Protein AF-A0A231R742-F1 (afdb_monomer_lite)

pLDDT: mean 70.86, std 14.41, range [24.48, 93.88]

Secondary structure (DSSP, 8-state):
---HHHHHHHHHHHHHHHHHHHHHHHHHHHHHHHTTS--HHHHHHSHHHHHHHHHHHHHT----TT--S-HHHHHHHHHHHHHHHHHHHHHHHHHHHHHHHHHHHHHHHHHHHHHHHT---HHHHHHHHHHHHHHHHHHHHHHHHHHHHHHHHHHHHHHHHHHHHS--------------TTTT--EEEEE-SSSEEEEETTEEEEE-HHHHHHHT--TT-EEEEEEEEEPTTSS-EEEEEEEEE--SS-----EEEEEEEEE-GGGEEEPEETTEE--BTTB---EE--HHHHHHTT--TT-EEEEEEETT-GGG-EEEEE--

Structure (mmCIF, N/CA/C/O backbone):
data_AF-A0A231R742-F1
#
_entry.id   AF-A0A231R742-F1
#
loop_
_atom_site.group_PDB
_atom_site.id
_atom_site.type_symbol
_atom_site.label_atom_id
_atom_site.label_alt_id
_atom_site.label_comp_id
_atom_site.label_asym_id
_atom_site.label_entity_id
_atom_site.label_seq_id
_atom_site.pdbx_PDB_ins_code
_atom_site.Cartn_x
_atom_site.Cartn_y
_atom_site.Cartn_z
_atom_site.occupancy
_atom_site.B_iso_or_equiv
_atom_site.auth_seq_id
_atom_site.auth_comp_id
_atom_site.auth_asym_id
_atom_site.auth_atom_id
_atom_site.pdbx_PDB_model_num
ATOM 1 N N . MET A 1 1 ? 37.882 24.332 -33.661 1.00 46.91 1 MET A N 1
ATOM 2 C CA . MET A 1 1 ? 38.247 24.241 -32.231 1.00 46.91 1 MET A CA 1
ATOM 3 C C . MET A 1 1 ? 37.442 25.289 -31.492 1.00 46.91 1 MET A C 1
ATOM 5 O O . MET A 1 1 ? 37.704 26.471 -31.668 1.00 46.91 1 MET A O 1
ATOM 9 N N . ILE A 1 2 ? 36.407 24.864 -30.772 1.00 45.84 2 ILE A N 1
ATOM 10 C CA . ILE A 1 2 ? 35.597 25.753 -29.934 1.00 45.84 2 ILE A CA 1
ATOM 11 C C . ILE A 1 2 ? 36.456 26.141 -28.721 1.00 45.84 2 ILE A C 1
ATOM 13 O O . ILE A 1 2 ? 37.090 25.276 -28.115 1.00 45.84 2 ILE A O 1
ATOM 17 N N . ASN A 1 3 ? 36.525 27.434 -28.396 1.00 56.31 3 ASN A N 1
ATOM 18 C CA . ASN A 1 3 ? 37.253 27.923 -27.225 1.00 56.31 3 ASN A CA 1
ATOM 19 C C . ASN A 1 3 ? 36.614 27.357 -25.947 1.00 56.31 3 ASN A C 1
ATOM 21 O O . ASN A 1 3 ? 35.393 27.374 -25.813 1.00 56.31 3 ASN A O 1
ATOM 25 N N . GLY A 1 4 ? 37.420 26.916 -24.973 1.00 59.12 4 GLY A N 1
ATOM 26 C CA . GLY A 1 4 ? 36.920 26.356 -23.702 1.00 59.12 4 GLY A CA 1
ATOM 27 C C . GLY A 1 4 ? 35.903 27.252 -22.968 1.00 59.12 4 GLY A C 1
ATOM 28 O O . GLY A 1 4 ? 34.986 26.742 -22.331 1.00 59.12 4 GLY A O 1
ATOM 29 N N . SER A 1 5 ? 35.991 28.575 -23.163 1.00 67.25 5 SER A N 1
ATOM 30 C CA . SER A 1 5 ? 35.020 29.587 -22.700 1.00 67.25 5 SER A CA 1
ATOM 31 C C . SER A 1 5 ? 33.579 29.319 -23.153 1.00 67.25 5 SER A C 1
ATOM 33 O O . SER A 1 5 ? 32.633 29.532 -22.394 1.00 67.25 5 SER A O 1
ATOM 35 N N . ASP A 1 6 ? 33.390 28.880 -24.395 1.00 66.44 6 ASP A N 1
ATOM 36 C CA . ASP A 1 6 ? 32.056 28.759 -24.990 1.00 66.44 6 ASP A CA 1
ATOM 37 C C . ASP A 1 6 ? 31.359 27.478 -24.522 1.00 66.44 6 ASP A C 1
ATOM 39 O O . ASP A 1 6 ? 30.139 27.454 -24.350 1.00 66.44 6 ASP A O 1
ATOM 43 N N . ASN A 1 7 ? 32.144 26.449 -24.192 1.00 66.69 7 ASN A N 1
ATOM 44 C CA . ASN A 1 7 ? 31.641 25.194 -23.647 1.00 66.69 7 ASN A CA 1
ATOM 45 C C . ASN A 1 7 ? 31.161 25.352 -22.189 1.00 66.69 7 ASN A C 1
ATOM 47 O O . ASN A 1 7 ? 30.115 24.822 -21.806 1.00 66.69 7 ASN A O 1
ATOM 51 N N . GLU A 1 8 ? 31.864 26.150 -21.376 1.00 70.19 8 GLU A N 1
ATOM 52 C CA . GLU A 1 8 ? 31.423 26.472 -20.010 1.00 70.19 8 GLU A CA 1
ATOM 53 C C . GLU A 1 8 ? 30.142 27.312 -19.993 1.00 70.19 8 GLU A C 1
ATOM 55 O O . GLU A 1 8 ? 29.217 27.014 -19.230 1.00 70.19 8 GLU A O 1
ATOM 60 N N . LYS A 1 9 ? 30.043 28.324 -20.866 1.00 73.44 9 LYS A N 1
ATOM 61 C CA . LYS A 1 9 ? 28.827 29.143 -21.010 1.00 73.44 9 LYS A CA 1
ATOM 62 C C . LYS A 1 9 ? 27.629 28.307 -21.455 1.00 73.44 9 LYS A C 1
ATOM 64 O O . LYS A 1 9 ? 26.528 28.492 -20.935 1.00 73.44 9 LYS A O 1
ATOM 69 N N . PHE A 1 10 ? 27.841 27.357 -22.365 1.00 71.31 10 PHE A N 1
ATOM 70 C CA . PHE A 1 10 ? 26.803 26.425 -22.799 1.00 71.31 10 PHE A CA 1
ATOM 71 C C . PHE A 1 10 ? 26.337 25.514 -21.657 1.00 71.31 10 PHE A C 1
ATOM 73 O O . PHE A 1 10 ? 25.142 25.446 -21.368 1.00 71.31 10 PHE A O 1
ATOM 80 N N . SER A 1 11 ? 27.274 24.901 -20.930 1.00 69.81 11 SER A N 1
ATOM 81 C CA . SER A 1 11 ? 26.978 24.081 -19.749 1.00 69.81 11 SER A CA 1
ATOM 82 C C . SER A 1 11 ? 26.224 24.858 -18.658 1.00 69.81 11 SER A C 1
ATOM 84 O O . SER A 1 11 ? 25.303 24.331 -18.028 1.00 69.81 11 SER A O 1
ATOM 86 N N . ALA A 1 12 ? 26.575 26.126 -18.427 1.00 74.75 12 ALA A N 1
ATOM 87 C CA . ALA A 1 12 ? 25.862 26.993 -17.488 1.00 74.75 12 ALA A CA 1
ATOM 88 C C . ALA A 1 12 ? 24.427 27.305 -17.957 1.00 74.75 12 ALA A C 1
ATOM 90 O O . ALA A 1 12 ? 23.493 27.283 -17.153 1.00 74.75 12 ALA A O 1
ATOM 91 N N . SER A 1 13 ? 24.235 27.538 -19.259 1.00 73.31 13 SER A N 1
ATOM 92 C CA . SER A 1 13 ? 22.914 27.771 -19.853 1.00 73.31 13 SER A CA 1
ATOM 93 C C . SER A 1 13 ? 22.000 26.546 -19.724 1.00 73.31 13 SER A C 1
ATOM 95 O O . SER A 1 13 ? 20.875 26.668 -19.238 1.00 73.31 13 SER A O 1
ATOM 97 N N . LEU A 1 14 ? 22.505 25.346 -20.042 1.00 70.19 14 LEU A N 1
ATOM 98 C CA . LEU A 1 14 ? 21.752 24.093 -19.889 1.00 70.19 14 LEU A CA 1
ATOM 99 C C . LEU A 1 14 ? 21.337 23.843 -18.435 1.00 70.19 14 LEU A C 1
ATOM 101 O O . LEU A 1 14 ? 20.186 23.494 -18.179 1.00 70.19 14 LEU A O 1
ATOM 105 N N . ARG A 1 15 ? 22.238 24.091 -17.475 1.00 72.44 15 ARG A N 1
ATOM 106 C CA . ARG A 1 15 ? 21.930 23.978 -16.040 1.00 72.44 15 ARG A CA 1
ATOM 107 C C . ARG A 1 15 ? 20.822 24.935 -15.603 1.00 72.44 15 ARG A C 1
ATOM 109 O O . ARG A 1 15 ? 19.940 24.532 -14.848 1.00 72.44 15 ARG A O 1
ATOM 116 N N . ASN A 1 16 ? 20.823 26.173 -16.098 1.00 72.81 16 ASN A N 1
ATOM 117 C CA . ASN A 1 16 ? 19.762 27.139 -15.802 1.00 72.81 16 ASN A CA 1
ATOM 118 C C . ASN A 1 16 ? 18.405 26.713 -16.377 1.00 72.81 16 ASN A C 1
ATOM 120 O O . ASN A 1 16 ? 17.387 26.830 -15.692 1.00 72.81 16 ASN A O 1
ATOM 124 N N . VAL A 1 17 ? 18.379 26.202 -17.612 1.00 71.06 17 VAL A N 1
ATOM 125 C CA . VAL A 1 17 ? 17.150 25.688 -18.239 1.00 71.06 17 VAL A CA 1
ATOM 126 C C . VAL A 1 17 ? 16.620 24.477 -17.472 1.00 71.06 17 VAL A C 1
ATOM 128 O O . VAL A 1 17 ? 15.452 24.473 -17.083 1.00 71.06 17 VAL A O 1
ATOM 131 N N . ALA A 1 18 ? 17.482 23.503 -17.170 1.00 67.50 18 ALA A N 1
ATOM 132 C CA . ALA A 1 18 ? 17.117 22.335 -16.373 1.00 67.50 18 ALA A CA 1
ATOM 133 C C . ALA A 1 18 ? 16.562 22.744 -15.000 1.00 67.50 18 ALA A C 1
ATOM 135 O O . ALA A 1 18 ? 15.477 22.312 -14.630 1.00 67.50 18 ALA A O 1
ATOM 136 N N . GLY A 1 19 ? 17.223 23.663 -14.289 1.00 67.50 19 GLY A N 1
ATOM 137 C CA . GLY A 1 19 ? 16.767 24.137 -12.980 1.00 67.50 19 GLY A CA 1
ATOM 138 C C . GLY A 1 19 ? 15.374 24.781 -12.997 1.00 67.50 19 GLY A C 1
ATOM 139 O O . GLY A 1 19 ? 14.580 24.557 -12.078 1.00 67.50 19 GLY A O 1
ATOM 140 N N . ARG A 1 20 ? 15.038 25.542 -14.050 1.00 72.62 20 ARG A N 1
ATOM 141 C CA . ARG A 1 20 ? 13.695 26.127 -14.231 1.00 72.62 20 ARG A CA 1
ATOM 142 C C . ARG A 1 20 ? 12.639 25.056 -14.494 1.00 72.62 20 ARG A C 1
ATOM 144 O O . ARG A 1 20 ? 11.578 25.093 -13.872 1.00 72.62 20 ARG A O 1
ATOM 151 N N . ILE A 1 21 ? 12.950 24.094 -15.364 1.00 69.25 21 ILE A N 1
ATOM 152 C CA . ILE A 1 21 ? 12.071 22.961 -15.682 1.00 69.25 21 ILE A CA 1
ATOM 153 C C . ILE A 1 21 ? 11.812 22.125 -14.425 1.00 69.25 21 ILE A C 1
ATOM 155 O O . ILE A 1 21 ? 10.659 21.878 -14.083 1.00 69.25 21 ILE A O 1
ATOM 159 N N . THR A 1 22 ? 12.867 21.776 -13.686 1.00 66.00 22 THR A N 1
ATOM 160 C CA . THR A 1 22 ? 12.787 21.058 -12.409 1.00 66.00 22 THR A CA 1
ATOM 161 C C . THR A 1 22 ? 11.917 21.802 -11.401 1.00 66.00 22 THR A C 1
ATOM 163 O O . THR A 1 22 ? 11.069 21.182 -10.773 1.00 66.00 22 THR A O 1
ATOM 166 N N . SER A 1 23 ? 12.076 23.122 -11.245 1.00 71.38 23 SER A N 1
ATOM 167 C CA . SER A 1 23 ? 11.252 23.894 -10.303 1.00 71.38 23 SER A CA 1
ATOM 168 C C . SER A 1 23 ? 9.767 23.841 -10.664 1.00 71.38 23 SER A C 1
ATOM 170 O O . SER A 1 23 ? 8.939 23.602 -9.794 1.00 71.38 23 SER A O 1
ATOM 172 N N . SER A 1 24 ? 9.436 24.005 -11.948 1.00 71.69 24 SER A N 1
ATOM 173 C CA . SER A 1 24 ? 8.046 23.974 -12.410 1.00 71.69 24 SER A CA 1
ATOM 174 C C . SER A 1 24 ? 7.427 22.569 -12.336 1.00 71.69 24 SER A C 1
ATOM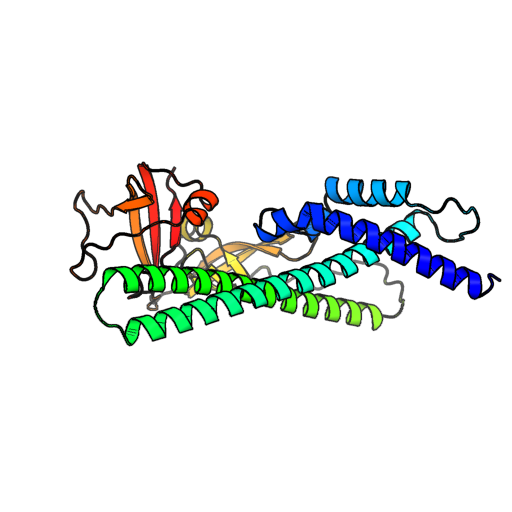 176 O O . SER A 1 24 ? 6.257 22.430 -11.984 1.00 71.69 24 SER A O 1
ATOM 178 N N . LEU A 1 25 ? 8.218 21.519 -12.596 1.00 66.31 25 LEU A N 1
ATOM 179 C CA . LEU A 1 25 ? 7.814 20.123 -12.394 1.00 66.31 25 LEU A CA 1
ATOM 180 C C . LEU A 1 25 ? 7.559 19.819 -10.920 1.00 66.31 25 LEU A C 1
ATOM 182 O O . LEU A 1 25 ? 6.560 19.188 -10.598 1.00 66.31 25 LEU A O 1
ATOM 186 N N . VAL A 1 26 ? 8.416 20.288 -10.012 1.00 65.12 26 VAL A N 1
ATOM 187 C CA . VAL A 1 26 ? 8.178 20.124 -8.573 1.00 65.12 26 VAL A CA 1
ATOM 188 C C . VAL A 1 26 ? 6.826 20.737 -8.207 1.00 65.12 26 VAL A C 1
ATOM 190 O O . VAL A 1 26 ? 5.977 20.028 -7.689 1.00 65.12 26 VAL A O 1
ATOM 193 N N . ASP A 1 27 ? 6.532 21.982 -8.570 1.00 70.00 27 ASP A N 1
ATOM 194 C CA . ASP A 1 27 ? 5.252 22.599 -8.187 1.00 70.00 27 ASP A CA 1
ATOM 195 C C . ASP A 1 27 ? 4.022 21.850 -8.739 1.00 70.00 27 ASP A C 1
ATOM 197 O O . ASP A 1 27 ? 2.986 21.764 -8.075 1.00 70.00 27 ASP A O 1
ATOM 201 N N . LYS A 1 28 ? 4.142 21.256 -9.933 1.00 67.56 28 LYS A N 1
ATOM 202 C CA . LYS A 1 28 ? 3.041 20.561 -10.614 1.00 67.56 28 LYS A CA 1
ATOM 203 C C . LYS A 1 28 ? 2.834 19.119 -10.136 1.00 67.56 28 LYS A C 1
ATOM 205 O O . LYS A 1 28 ? 1.694 18.672 -10.033 1.00 67.56 28 LYS A O 1
ATOM 210 N N . ILE A 1 29 ? 3.912 18.387 -9.850 1.00 64.12 29 ILE A N 1
ATOM 211 C CA . ILE A 1 29 ? 3.851 16.945 -9.558 1.00 64.12 29 ILE A CA 1
ATOM 212 C C . ILE A 1 29 ? 4.055 16.638 -8.076 1.00 64.12 29 ILE A C 1
ATOM 214 O O . ILE A 1 29 ? 3.653 15.575 -7.613 1.00 64.12 29 ILE A O 1
ATOM 218 N N . PHE A 1 30 ? 4.646 17.545 -7.299 1.00 59.56 30 PHE A N 1
ATOM 219 C CA . PHE A 1 30 ? 5.036 17.249 -5.924 1.00 59.56 30 PHE A CA 1
ATOM 220 C C . PHE A 1 30 ? 3.838 16.970 -5.010 1.00 59.56 30 PHE A C 1
ATOM 222 O O . PHE A 1 30 ? 3.881 16.032 -4.216 1.00 59.56 30 PHE A O 1
ATOM 229 N N . SER A 1 31 ? 2.743 17.725 -5.148 1.00 57.12 31 SER A N 1
ATOM 230 C CA . SER A 1 31 ? 1.534 17.491 -4.346 1.00 57.12 31 SER A CA 1
ATOM 231 C C . SER A 1 31 ? 0.841 16.157 -4.706 1.00 57.12 31 SER A C 1
ATOM 233 O O . SER A 1 31 ? 0.630 15.344 -3.803 1.00 57.12 31 SER A O 1
ATOM 235 N N . PRO A 1 32 ? 0.591 15.833 -5.994 1.00 57.50 32 PRO A N 1
ATOM 236 C CA . PRO A 1 32 ? 0.096 14.508 -6.392 1.00 57.50 32 PRO A CA 1
ATOM 237 C C . PRO A 1 32 ? 1.036 13.343 -6.035 1.00 57.50 32 PRO A C 1
ATOM 239 O O . PRO A 1 32 ? 0.568 12.273 -5.646 1.00 57.50 32 PRO A O 1
ATOM 242 N N . PHE A 1 33 ? 2.354 13.541 -6.129 1.00 54.62 33 PHE A N 1
ATOM 243 C CA . PHE A 1 33 ? 3.362 12.540 -5.769 1.00 54.62 33 PHE A CA 1
ATOM 244 C C . PHE A 1 33 ? 3.322 12.206 -4.274 1.00 54.62 33 PHE A C 1
ATOM 246 O O . PHE A 1 33 ? 3.271 11.037 -3.899 1.00 54.62 33 PHE A O 1
ATOM 253 N N . LEU A 1 34 ? 3.256 13.223 -3.409 1.00 50.16 34 LEU A N 1
ATOM 254 C CA . LEU A 1 34 ? 3.127 13.037 -1.960 1.00 50.16 34 LEU A CA 1
ATOM 255 C C . LEU A 1 34 ? 1.833 12.328 -1.552 1.00 50.16 34 LEU A C 1
ATOM 257 O O . LEU A 1 34 ? 1.814 11.626 -0.547 1.00 50.16 34 LEU A O 1
ATOM 261 N N . LEU A 1 35 ? 0.757 12.515 -2.317 1.00 51.19 35 LEU A N 1
ATOM 262 C CA . LEU A 1 35 ? -0.523 11.841 -2.097 1.00 51.19 35 LEU A CA 1
ATOM 263 C C . LEU A 1 35 ? -0.555 10.416 -2.679 1.00 51.19 35 LEU A C 1
ATOM 265 O O . LEU A 1 35 ? -1.597 9.763 -2.630 1.00 51.19 35 LEU A O 1
ATOM 269 N N . GLY A 1 36 ? 0.553 9.940 -3.260 1.00 51.34 36 GLY A N 1
ATOM 270 C CA . GLY A 1 36 ? 0.634 8.643 -3.934 1.00 51.34 36 GLY A CA 1
ATOM 271 C C . GLY A 1 36 ? -0.230 8.549 -5.196 1.00 51.34 36 GLY A C 1
ATOM 272 O O . GLY A 1 36 ? -0.495 7.449 -5.672 1.00 51.34 36 GLY A O 1
ATOM 273 N N . GLN A 1 37 ? -0.698 9.683 -5.725 1.00 51.06 37 GLN A N 1
ATOM 274 C CA . GLN A 1 37 ? -1.568 9.749 -6.903 1.00 51.06 37 GLN A CA 1
ATOM 275 C C . GLN A 1 37 ? -0.775 9.693 -8.207 1.00 51.06 37 GLN A C 1
ATOM 277 O O . GLN A 1 37 ? -1.320 9.329 -9.245 1.00 51.06 37 GLN A O 1
ATOM 282 N N . VAL A 1 38 ? 0.505 10.063 -8.159 1.00 51.75 38 VAL A N 1
ATOM 283 C CA . VAL A 1 38 ? 1.381 10.114 -9.326 1.00 51.75 38 VAL A CA 1
ATOM 284 C C . VAL A 1 38 ? 2.730 9.508 -8.964 1.00 51.75 38 VAL A C 1
ATOM 286 O O . VAL A 1 38 ? 3.369 9.939 -8.009 1.00 51.75 38 VAL A O 1
ATOM 289 N N . ASN A 1 39 ? 3.174 8.512 -9.730 1.00 60.94 39 ASN A N 1
ATOM 290 C CA . ASN A 1 39 ? 4.562 8.060 -9.702 1.00 60.94 39 ASN A CA 1
ATOM 291 C C . ASN A 1 39 ? 5.388 9.006 -10.586 1.00 60.94 39 ASN A C 1
ATOM 293 O O . ASN A 1 39 ? 4.993 9.300 -11.714 1.00 60.94 39 ASN A O 1
ATOM 297 N N . LEU A 1 40 ? 6.501 9.513 -10.055 1.00 56.69 40 LEU A N 1
ATOM 298 C CA . LEU A 1 40 ? 7.339 10.495 -10.732 1.00 56.69 40 LEU A CA 1
ATOM 299 C C . LEU A 1 40 ? 7.924 9.961 -12.045 1.00 56.69 40 LEU A C 1
ATOM 301 O O . LEU A 1 40 ? 7.871 10.664 -13.052 1.00 56.69 40 LEU A O 1
ATOM 305 N N . ASP A 1 41 ? 8.405 8.719 -12.049 1.00 53.09 41 ASP A N 1
ATOM 306 C CA . ASP A 1 41 ? 8.975 8.085 -13.241 1.00 53.09 41 ASP A CA 1
ATOM 307 C C . ASP A 1 41 ? 7.895 7.879 -14.304 1.00 53.09 41 ASP A C 1
ATOM 309 O O . ASP A 1 41 ? 8.104 8.192 -15.479 1.00 53.09 41 ASP A O 1
ATOM 313 N N . THR A 1 42 ? 6.693 7.490 -13.868 1.00 56.91 42 THR A N 1
ATOM 314 C CA . THR A 1 42 ? 5.521 7.343 -14.736 1.00 56.91 42 THR A CA 1
ATOM 315 C C . THR A 1 42 ? 5.051 8.682 -15.291 1.00 56.91 42 THR A C 1
ATOM 317 O O . THR A 1 42 ? 4.681 8.766 -16.456 1.00 56.91 42 THR A O 1
ATOM 320 N N . TYR A 1 43 ? 5.091 9.763 -14.507 1.00 64.50 43 TYR A N 1
ATOM 321 C CA . TYR A 1 43 ? 4.735 11.090 -15.004 1.00 64.50 43 TYR A CA 1
ATOM 322 C C . TYR A 1 43 ? 5.751 11.584 -16.027 1.00 64.50 43 TYR A C 1
ATOM 324 O O . TYR A 1 43 ? 5.356 11.970 -17.121 1.00 64.50 43 TYR A O 1
ATOM 332 N N . ILE A 1 44 ? 7.046 11.526 -15.708 1.00 60.81 44 ILE A N 1
ATOM 333 C CA . ILE A 1 44 ? 8.133 11.971 -16.593 1.00 60.81 44 ILE A CA 1
ATOM 334 C C . ILE A 1 44 ? 8.153 11.161 -17.899 1.00 60.81 44 ILE A C 1
ATOM 336 O O . ILE A 1 44 ? 8.438 11.719 -18.960 1.00 60.81 44 ILE A O 1
ATOM 340 N N . SER A 1 45 ? 7.825 9.868 -17.830 1.00 59.59 45 SER A N 1
ATOM 341 C CA . SER A 1 45 ? 7.771 8.961 -18.984 1.00 59.59 45 SER A CA 1
ATOM 342 C C . SER A 1 45 ? 6.430 8.980 -19.720 1.00 59.59 45 SER A C 1
ATOM 344 O O . SER A 1 45 ? 6.346 8.512 -20.856 1.00 59.59 45 SER A O 1
ATOM 346 N N . SER A 1 46 ? 5.380 9.541 -19.113 1.00 64.56 46 SER A N 1
ATOM 347 C CA . SER A 1 46 ? 4.086 9.712 -19.770 1.00 64.56 46 SER A CA 1
ATOM 348 C C . SER A 1 46 ? 4.173 10.712 -20.919 1.00 64.56 46 SER A C 1
ATOM 350 O O . SER A 1 46 ? 4.997 11.628 -20.924 1.00 64.56 46 SER A O 1
ATOM 352 N N . VAL A 1 47 ? 3.239 10.591 -21.867 1.00 65.44 47 VAL A N 1
ATOM 353 C CA . VAL A 1 47 ? 3.050 11.583 -22.937 1.00 65.44 47 VAL A CA 1
ATOM 354 C C . VAL A 1 47 ? 2.886 12.987 -22.351 1.00 65.44 47 VAL A C 1
ATOM 356 O O . VAL A 1 47 ? 3.415 13.945 -22.905 1.00 65.44 47 VAL A O 1
ATOM 359 N N . GLU A 1 48 ? 2.208 13.118 -21.211 1.00 66.31 48 GLU A N 1
ATOM 360 C CA . GLU A 1 48 ? 1.957 14.407 -20.571 1.00 66.31 48 GLU A CA 1
ATOM 361 C C . GLU A 1 48 ? 3.232 15.030 -19.984 1.00 66.31 48 GLU A C 1
ATOM 363 O O . GLU A 1 48 ? 3.512 16.204 -20.233 1.00 66.31 48 GLU A O 1
ATOM 368 N N . GLY A 1 49 ? 4.046 14.257 -19.259 1.00 62.09 49 GLY A N 1
ATOM 369 C CA . GLY A 1 49 ? 5.318 14.747 -18.722 1.00 62.09 49 GLY A CA 1
ATOM 370 C C . GLY A 1 49 ? 6.361 14.985 -19.808 1.00 62.09 49 GLY A C 1
ATOM 371 O O . GLY A 1 49 ? 7.063 15.995 -19.763 1.00 62.09 49 GLY A O 1
ATOM 372 N N . TYR A 1 50 ? 6.405 14.133 -20.834 1.00 66.12 50 TYR A N 1
ATOM 373 C CA . TYR A 1 50 ? 7.257 14.343 -22.003 1.00 66.12 50 TYR A CA 1
ATOM 374 C C . TYR A 1 50 ? 6.893 15.640 -22.731 1.00 66.12 50 TYR A C 1
ATOM 376 O O . TYR A 1 50 ? 7.766 16.470 -22.981 1.00 66.12 50 TYR A O 1
ATOM 384 N N . THR A 1 51 ? 5.600 15.855 -22.997 1.00 70.31 51 THR A N 1
ATOM 385 C CA . THR A 1 51 ? 5.095 17.082 -23.634 1.00 70.31 51 THR A CA 1
ATOM 386 C C . THR A 1 51 ? 5.414 18.303 -22.776 1.00 70.31 51 THR A C 1
ATOM 388 O O . THR A 1 51 ? 5.898 19.305 -23.290 1.00 70.31 51 THR A O 1
ATOM 391 N N . PHE A 1 52 ? 5.249 18.210 -21.453 1.00 72.44 52 PHE A N 1
ATOM 392 C CA . PHE A 1 52 ? 5.583 19.297 -20.534 1.00 72.44 52 PHE A CA 1
ATOM 393 C C . PHE A 1 52 ? 7.072 19.677 -20.579 1.00 72.44 52 PHE A C 1
ATOM 395 O O . PHE A 1 52 ? 7.411 20.863 -20.666 1.00 72.44 52 PHE A O 1
ATOM 402 N N . ILE A 1 53 ? 7.960 18.677 -20.524 1.00 64.38 53 ILE A N 1
ATOM 403 C CA . ILE A 1 53 ? 9.414 18.871 -20.595 1.00 64.38 53 ILE A CA 1
ATOM 404 C C . ILE A 1 53 ? 9.792 19.453 -21.959 1.00 64.38 53 ILE A C 1
ATOM 406 O O . ILE A 1 53 ? 10.580 20.395 -22.017 1.00 64.38 53 ILE A O 1
ATOM 410 N N . GLN A 1 54 ? 9.206 18.940 -23.042 1.00 68.06 54 GLN A N 1
ATOM 411 C CA . GLN A 1 54 ? 9.460 19.408 -24.400 1.00 68.06 54 GLN A CA 1
ATOM 412 C C . GLN A 1 54 ? 8.992 20.852 -24.615 1.00 68.06 54 GLN A C 1
ATOM 414 O O . GLN A 1 54 ? 9.766 21.666 -25.109 1.00 68.06 54 GLN A O 1
ATOM 419 N N . GLU A 1 55 ? 7.782 21.216 -24.192 1.00 73.62 55 GLU A N 1
ATOM 420 C CA . GLU A 1 55 ? 7.271 22.585 -24.318 1.00 73.62 55 GLU A CA 1
ATOM 421 C C . GLU A 1 55 ? 8.122 23.587 -23.533 1.00 73.62 55 GLU A C 1
ATOM 423 O O . GLU A 1 55 ? 8.432 24.674 -24.027 1.00 73.62 55 GLU A O 1
ATOM 428 N N . HIS A 1 56 ? 8.530 23.240 -22.309 1.00 68.94 56 HIS A N 1
ATOM 429 C CA . HIS A 1 56 ? 9.403 24.114 -21.530 1.00 68.94 56 HIS A CA 1
ATOM 430 C C . HIS A 1 56 ? 10.816 24.187 -22.105 1.00 68.94 56 HIS A C 1
ATOM 432 O O . HIS A 1 56 ? 11.415 25.263 -22.085 1.00 68.94 56 HIS A O 1
ATOM 438 N N . PHE A 1 57 ? 11.342 23.078 -22.621 1.00 67.62 57 PHE A N 1
ATOM 439 C CA . PHE A 1 57 ? 12.617 23.051 -23.326 1.00 67.62 57 PHE A CA 1
ATOM 440 C C . PHE A 1 57 ? 12.582 23.980 -24.539 1.00 67.62 57 PHE A C 1
ATOM 442 O O . PHE A 1 57 ? 13.453 24.829 -24.676 1.00 67.62 57 PHE A O 1
ATOM 449 N N . GLU A 1 58 ? 11.548 23.886 -25.376 1.00 70.50 58 GLU A N 1
ATOM 450 C CA . GLU A 1 58 ? 11.412 24.701 -26.586 1.00 70.50 58 GLU A CA 1
ATOM 451 C C . GLU A 1 58 ? 11.212 26.187 -26.274 1.00 70.50 58 GLU A C 1
AT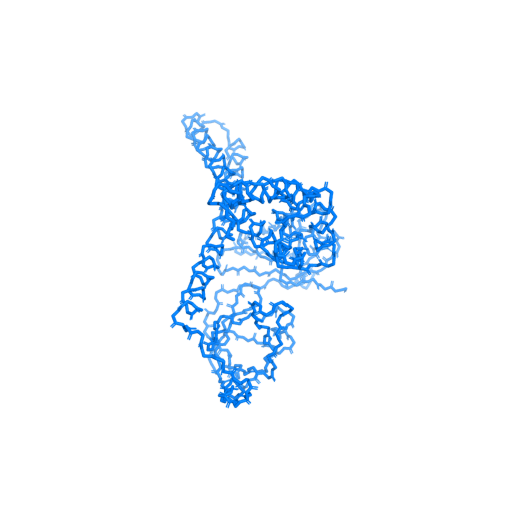OM 453 O O . GLU A 1 58 ? 11.806 27.033 -26.939 1.00 70.50 58 GLU A O 1
ATOM 458 N N . ARG A 1 59 ? 10.464 26.523 -25.214 1.00 73.00 59 ARG A N 1
ATOM 459 C CA . ARG A 1 59 ? 10.298 27.915 -24.751 1.00 73.00 59 ARG A CA 1
ATOM 460 C C . ARG A 1 59 ? 11.574 28.534 -24.186 1.00 73.00 59 ARG A C 1
ATOM 462 O O . ARG A 1 59 ? 11.708 29.753 -24.200 1.00 73.00 59 ARG A O 1
ATOM 469 N N . ASN A 1 60 ? 12.479 27.717 -23.653 1.00 65.31 60 ASN A N 1
ATOM 470 C CA . ASN A 1 60 ? 13.723 28.175 -23.033 1.00 65.31 60 ASN A CA 1
ATOM 471 C C . ASN A 1 60 ? 14.963 27.847 -23.884 1.00 65.31 60 ASN A C 1
ATOM 473 O O . ASN A 1 60 ? 16.084 28.060 -23.421 1.00 65.31 60 ASN A O 1
ATOM 477 N N . TRP A 1 61 ? 14.780 27.334 -25.106 1.00 66.31 61 TRP A N 1
ATOM 478 C CA . TRP A 1 61 ? 15.874 26.943 -25.986 1.00 66.31 61 TRP A CA 1
ATOM 479 C C . TRP A 1 61 ? 16.667 28.180 -26.427 1.00 66.31 61 TRP A C 1
ATOM 481 O O . TRP A 1 61 ? 16.097 29.080 -27.054 1.00 66.31 61 TRP A O 1
ATOM 491 N N . PRO A 1 62 ? 17.977 28.262 -26.141 1.00 58.47 62 PRO A N 1
ATOM 492 C CA . PRO A 1 62 ? 18.787 29.353 -26.653 1.00 58.47 62 PRO A CA 1
ATOM 493 C C . PRO A 1 62 ? 18.903 29.231 -28.180 1.00 58.47 62 PRO A C 1
ATOM 495 O O . PRO A 1 62 ? 19.468 28.276 -28.702 1.00 58.47 62 PRO A O 1
ATOM 498 N N . LEU A 1 63 ? 18.383 30.228 -28.904 1.00 53.62 63 LEU A N 1
ATOM 499 C CA . LEU A 1 63 ? 18.369 30.332 -30.375 1.00 53.62 63 LEU A CA 1
ATOM 500 C C . LEU A 1 63 ? 19.759 30.463 -31.038 1.00 53.62 63 LEU A C 1
ATOM 502 O O . LEU A 1 63 ? 19.845 30.854 -32.201 1.00 53.62 63 LEU A O 1
ATOM 506 N N . SER A 1 64 ? 20.869 30.184 -30.351 1.00 52.19 64 SER A N 1
ATOM 507 C CA . SER A 1 64 ? 22.189 30.397 -30.949 1.00 52.19 64 SER A CA 1
ATOM 508 C C . SER A 1 64 ? 22.566 29.251 -31.888 1.00 52.19 64 SER A C 1
ATOM 510 O O . SER A 1 64 ? 22.797 28.119 -31.466 1.00 52.19 64 SER A O 1
ATOM 512 N N . SER A 1 65 ? 22.681 29.591 -33.169 1.00 47.44 65 SER A N 1
ATOM 513 C CA . SER A 1 65 ? 23.030 28.770 -34.337 1.00 47.44 65 SER A CA 1
ATOM 514 C C . SER A 1 65 ? 24.459 28.193 -34.341 1.00 47.44 65 SER A C 1
ATOM 516 O O . SER A 1 65 ? 25.036 27.982 -35.406 1.00 47.44 65 SER A O 1
ATOM 518 N N . HIS A 1 66 ? 25.073 27.983 -33.176 1.00 52.62 66 HIS A N 1
ATOM 519 C CA . HIS A 1 66 ? 26.499 27.650 -33.041 1.00 52.62 66 HIS A CA 1
ATOM 520 C C . HIS A 1 66 ? 26.779 26.347 -32.286 1.00 52.62 66 HIS A C 1
ATOM 522 O O . HIS A 1 66 ? 27.913 26.117 -31.875 1.00 52.62 66 HIS A O 1
ATOM 528 N N . PHE A 1 67 ? 25.783 25.478 -32.115 1.00 56.78 67 PHE A N 1
ATOM 529 C CA . PHE A 1 67 ? 25.976 24.224 -31.390 1.00 56.78 67 PHE A CA 1
ATOM 530 C C . PHE A 1 67 ? 26.000 23.013 -32.323 1.00 56.78 67 PHE A C 1
ATOM 532 O O . PHE A 1 67 ? 25.097 22.819 -33.130 1.00 56.78 67 PHE A O 1
ATOM 539 N N . GLU A 1 68 ? 27.048 22.200 -32.176 1.00 56.66 68 GLU A N 1
ATOM 540 C CA . GLU A 1 68 ? 27.247 20.935 -32.900 1.00 56.66 68 GLU A CA 1
ATOM 541 C C . GLU A 1 68 ? 26.396 19.782 -32.337 1.00 56.66 68 GLU A C 1
ATOM 543 O O . GLU A 1 68 ? 26.238 18.757 -32.996 1.00 56.66 68 GLU A O 1
ATOM 548 N N . MET A 1 69 ? 25.821 19.926 -31.134 1.00 60.16 69 MET A N 1
ATOM 549 C CA . MET A 1 69 ? 24.919 18.916 -30.572 1.00 60.16 69 MET A CA 1
ATOM 550 C C . MET A 1 69 ? 23.563 18.936 -31.274 1.00 60.16 69 MET A C 1
ATOM 552 O O . MET A 1 69 ? 22.928 19.984 -31.412 1.00 60.16 69 MET A O 1
ATOM 556 N N . SER A 1 70 ? 23.075 17.754 -31.653 1.00 72.81 70 SER A N 1
ATOM 557 C CA . SER A 1 70 ? 21.729 17.618 -32.198 1.00 72.81 70 SER A CA 1
ATOM 558 C C . SER A 1 70 ? 20.679 18.026 -31.153 1.00 72.81 70 SER A C 1
ATOM 560 O O . SER A 1 70 ? 20.854 17.815 -29.947 1.00 72.81 70 SER A O 1
ATOM 562 N N . LYS A 1 71 ? 19.539 18.565 -31.611 1.00 63.88 71 LYS A N 1
ATOM 563 C CA . LYS A 1 71 ? 18.397 18.915 -30.741 1.00 63.88 71 LYS A CA 1
ATOM 564 C C . LYS A 1 71 ? 17.954 17.718 -29.880 1.00 63.88 71 LYS A C 1
ATOM 566 O O . LYS A 1 71 ? 17.556 17.906 -28.733 1.00 63.88 71 LYS A O 1
ATOM 571 N N . GLN A 1 72 ? 18.065 16.494 -30.407 1.00 66.88 72 GLN A N 1
ATOM 572 C CA . GLN A 1 72 ? 17.751 15.261 -29.679 1.00 66.88 72 GLN A CA 1
ATOM 573 C C . GLN A 1 72 ? 18.746 14.978 -28.551 1.00 66.88 72 GLN A C 1
ATOM 575 O O . GLN A 1 72 ? 18.322 14.640 -27.447 1.00 66.88 72 GLN A O 1
ATOM 580 N N . ASP A 1 73 ? 20.045 15.153 -28.788 1.00 68.81 73 ASP A N 1
ATOM 581 C CA . ASP A 1 73 ? 21.054 14.921 -27.754 1.00 68.81 73 ASP A CA 1
ATOM 582 C C . ASP A 1 73 ? 20.961 15.967 -26.648 1.00 68.81 73 ASP A C 1
ATOM 584 O O . ASP A 1 73 ? 21.023 15.622 -25.471 1.00 68.81 73 ASP A O 1
ATOM 588 N N . THR A 1 74 ? 20.698 17.232 -26.995 1.00 64.75 74 THR A N 1
ATOM 589 C CA . THR A 1 74 ? 20.499 18.266 -25.970 1.00 64.75 74 THR A CA 1
ATOM 590 C C . THR A 1 74 ? 19.220 18.043 -25.166 1.00 64.75 74 THR A C 1
ATOM 592 O O . THR A 1 74 ? 19.215 18.254 -23.953 1.00 64.75 74 THR A O 1
ATOM 595 N N . PHE A 1 75 ? 18.151 17.556 -25.801 1.00 64.06 75 PHE A N 1
ATOM 596 C CA . PHE A 1 75 ? 16.942 17.154 -25.088 1.00 64.06 75 PHE A CA 1
ATOM 597 C C . PHE A 1 75 ? 17.210 15.990 -24.123 1.00 64.06 75 PHE A C 1
ATOM 599 O O . PHE A 1 75 ? 16.808 16.070 -22.964 1.00 64.06 75 PHE A O 1
ATOM 606 N N . ARG A 1 76 ? 17.946 14.946 -24.543 1.00 70.62 76 ARG A N 1
ATOM 607 C CA . ARG A 1 76 ? 18.344 13.838 -23.650 1.00 70.62 76 ARG A CA 1
ATOM 608 C C . ARG A 1 76 ? 19.161 14.335 -22.457 1.00 70.62 76 ARG A C 1
ATOM 610 O O . ARG A 1 76 ? 18.893 13.925 -21.331 1.00 70.62 76 ARG A O 1
ATOM 617 N N . THR A 1 77 ? 20.115 15.241 -22.681 1.00 68.75 77 THR A N 1
ATOM 618 C CA . THR A 1 77 ? 20.922 15.834 -21.604 1.00 68.75 77 THR A CA 1
ATOM 619 C C . THR A 1 77 ? 20.063 16.624 -20.620 1.00 68.75 77 THR A C 1
ATOM 621 O O . THR A 1 77 ? 20.200 16.438 -19.413 1.00 68.75 77 THR A O 1
ATOM 624 N N . ILE A 1 78 ? 19.147 17.469 -21.108 1.00 62.09 78 ILE A N 1
ATOM 625 C CA . ILE A 1 78 ? 18.262 18.252 -20.235 1.00 62.09 78 ILE A CA 1
ATOM 626 C C . ILE A 1 78 ? 17.281 17.343 -19.492 1.00 62.09 78 ILE A C 1
ATOM 628 O O . ILE A 1 78 ? 17.078 17.548 -18.299 1.00 62.09 78 ILE A O 1
ATOM 632 N N . LYS A 1 79 ? 16.733 16.306 -20.138 1.00 68.88 79 LYS A N 1
ATOM 633 C CA . LYS A 1 79 ? 15.875 15.313 -19.476 1.00 68.88 79 LYS A CA 1
ATOM 634 C C . LYS A 1 79 ? 16.599 14.659 -18.297 1.00 68.88 79 LYS A C 1
ATOM 636 O O . LYS A 1 79 ? 16.076 14.683 -17.189 1.00 68.88 79 LYS A O 1
ATOM 641 N N . LYS A 1 80 ? 17.828 14.181 -18.513 1.00 73.00 80 LYS A N 1
ATOM 642 C CA . LYS A 1 80 ? 18.651 13.571 -17.459 1.00 73.00 80 LYS A CA 1
ATOM 643 C C . LYS A 1 80 ? 18.943 14.551 -16.315 1.00 73.00 80 LYS A C 1
ATOM 645 O O . LYS A 1 80 ? 18.757 14.217 -15.152 1.00 73.00 80 LYS A O 1
ATOM 650 N N . MET A 1 81 ? 19.315 15.795 -16.633 1.00 69.75 81 MET A N 1
ATOM 651 C CA . MET A 1 81 ? 19.528 16.843 -15.621 1.00 69.75 81 MET A CA 1
ATOM 652 C C . MET A 1 81 ? 18.261 17.157 -14.812 1.00 69.75 81 MET A C 1
ATOM 654 O O . MET A 1 81 ? 18.342 17.455 -13.621 1.00 69.75 81 MET A O 1
ATOM 658 N N . VAL A 1 82 ? 17.094 17.120 -15.458 1.00 64.69 82 VAL A N 1
ATOM 659 C CA . VAL A 1 82 ? 15.799 17.350 -14.814 1.00 64.69 82 VAL A CA 1
ATOM 660 C C . VAL A 1 82 ? 15.429 16.188 -13.895 1.00 64.69 82 VAL A C 1
ATOM 662 O O . VAL A 1 82 ? 14.999 16.454 -12.774 1.00 64.69 82 VAL A O 1
ATOM 665 N N . GLU A 1 83 ? 15.634 14.943 -14.333 1.00 66.31 83 GLU A N 1
ATOM 666 C CA . GLU A 1 83 ? 15.446 13.721 -13.536 1.00 66.31 83 GLU A CA 1
ATOM 667 C C . GLU A 1 83 ? 16.330 13.752 -12.273 1.00 66.31 83 GLU A C 1
ATOM 669 O O . GLU A 1 83 ? 15.815 13.660 -11.157 1.00 66.31 83 GLU A O 1
ATOM 674 N N . ASP A 1 84 ? 17.633 14.014 -12.425 1.00 70.25 84 ASP A N 1
ATOM 675 C CA . ASP A 1 84 ? 18.586 14.094 -11.306 1.00 70.25 84 ASP A CA 1
ATOM 676 C C . ASP A 1 84 ? 18.284 15.276 -10.357 1.00 70.25 84 ASP A C 1
ATOM 678 O O . ASP A 1 84 ? 18.458 15.198 -9.134 1.00 70.25 84 ASP A O 1
ATOM 682 N N . GLY A 1 85 ? 17.816 16.402 -10.905 1.00 69.69 85 GLY A N 1
ATOM 683 C CA . GLY A 1 85 ? 17.422 17.578 -10.129 1.00 69.69 85 GLY A CA 1
ATOM 684 C C . GLY A 1 85 ? 16.137 17.366 -9.325 1.00 69.69 85 GLY A C 1
ATOM 685 O O . GLY A 1 85 ? 16.041 17.824 -8.184 1.00 69.69 85 GLY A O 1
ATOM 686 N N . LEU A 1 86 ? 15.154 16.668 -9.899 1.00 64.75 86 LEU A N 1
ATOM 687 C CA . LEU A 1 86 ? 13.891 16.323 -9.243 1.00 64.75 86 LEU A CA 1
ATOM 688 C C . LEU A 1 86 ? 14.118 15.379 -8.067 1.00 64.75 86 LEU A C 1
ATOM 690 O O . LEU A 1 86 ? 13.593 15.625 -6.983 1.00 64.75 86 LEU A O 1
ATOM 694 N N . GLU A 1 87 ? 14.940 14.352 -8.260 1.00 64.75 87 GLU A N 1
ATOM 695 C CA . GLU A 1 87 ? 15.261 13.359 -7.237 1.00 64.75 87 GLU A CA 1
ATOM 696 C C . GLU A 1 87 ? 15.881 14.018 -5.991 1.00 64.75 87 GLU A C 1
ATOM 698 O O . GLU A 1 87 ? 15.378 13.862 -4.874 1.00 64.75 87 GLU A O 1
ATOM 703 N N . ASN A 1 88 ? 16.888 14.876 -6.185 1.00 68.50 88 ASN A N 1
ATOM 704 C CA . ASN A 1 88 ? 17.511 15.630 -5.093 1.00 68.50 88 ASN A CA 1
ATOM 705 C C . ASN A 1 88 ? 16.530 16.572 -4.380 1.00 68.50 88 ASN A C 1
ATOM 707 O O . ASN A 1 88 ? 16.546 16.696 -3.152 1.00 68.50 88 ASN A O 1
ATOM 711 N N . ARG A 1 89 ? 15.654 17.237 -5.137 1.00 67.44 89 ARG A N 1
ATOM 712 C CA . ARG A 1 89 ? 14.714 18.219 -4.586 1.00 67.44 89 ARG A CA 1
ATOM 713 C C . ARG A 1 89 ? 13.566 17.550 -3.832 1.00 67.44 89 ARG A C 1
ATOM 715 O O . ARG A 1 89 ? 13.171 18.042 -2.780 1.00 67.44 89 ARG A O 1
ATOM 722 N N . ILE A 1 90 ? 13.094 16.391 -4.290 1.00 66.12 90 ILE A N 1
ATOM 723 C CA . ILE A 1 90 ? 12.109 15.569 -3.572 1.00 66.12 90 ILE A CA 1
ATOM 724 C C . ILE A 1 90 ? 12.682 15.090 -2.240 1.00 66.12 90 ILE A C 1
ATOM 726 O O . ILE A 1 90 ? 12.019 15.228 -1.213 1.00 66.12 90 ILE A O 1
ATOM 730 N N . VAL A 1 91 ? 13.926 14.598 -2.227 1.00 66.00 91 VAL A N 1
ATOM 731 C CA . VAL A 1 91 ? 14.605 14.190 -0.988 1.00 66.00 91 VAL A CA 1
ATOM 732 C C . VAL A 1 91 ? 14.712 15.361 -0.009 1.00 66.00 91 VAL A C 1
ATOM 734 O O . VAL A 1 91 ? 14.402 15.195 1.171 1.00 66.00 91 VAL A O 1
ATOM 737 N N . GLN A 1 92 ? 15.084 16.554 -0.483 1.00 67.94 92 GLN A N 1
ATOM 738 C CA . GLN A 1 92 ? 15.146 17.753 0.358 1.00 67.94 92 GLN A CA 1
ATOM 739 C C . GLN A 1 92 ? 13.783 18.118 0.954 1.00 67.94 92 GLN A C 1
ATOM 741 O O . GLN A 1 92 ? 13.693 18.360 2.157 1.00 67.94 92 GLN A O 1
ATOM 746 N N . ILE A 1 93 ? 12.711 18.125 0.156 1.00 69.19 93 ILE A N 1
ATOM 747 C CA . ILE A 1 93 ? 11.392 18.503 0.674 1.00 69.19 93 ILE A CA 1
ATOM 748 C C . ILE A 1 93 ? 10.857 17.445 1.650 1.00 69.19 93 ILE A C 1
ATOM 750 O O . ILE A 1 93 ? 10.298 17.799 2.689 1.00 69.19 93 ILE A O 1
ATOM 754 N N . LEU A 1 94 ? 11.065 16.153 1.369 1.00 65.19 94 LEU A N 1
ATOM 755 C CA . LEU A 1 94 ? 10.729 15.074 2.303 1.00 65.19 94 LEU A CA 1
ATOM 756 C C . LEU A 1 94 ? 11.499 15.211 3.620 1.00 65.19 94 LEU A C 1
ATOM 758 O O . LEU A 1 94 ? 10.918 15.027 4.687 1.00 65.19 94 LEU A O 1
ATOM 762 N N . HIS A 1 95 ? 12.779 15.582 3.560 1.00 66.88 95 HIS A N 1
ATOM 763 C CA . HIS A 1 95 ? 13.593 15.820 4.748 1.00 66.88 95 HIS A CA 1
ATOM 764 C C . HIS A 1 95 ? 13.058 16.986 5.591 1.00 66.88 95 HIS A C 1
ATOM 766 O O . HIS A 1 95 ? 12.908 16.842 6.803 1.00 66.88 95 HIS A O 1
ATOM 772 N N . VAL A 1 96 ? 12.702 18.109 4.955 1.00 70.19 96 VAL A N 1
ATOM 773 C CA . VAL A 1 96 ? 12.096 19.263 5.639 1.00 70.19 96 VAL A CA 1
ATOM 774 C C . VAL A 1 96 ? 10.777 18.869 6.305 1.00 70.19 96 VAL A C 1
ATOM 776 O O . VAL A 1 96 ? 10.603 19.120 7.494 1.00 70.19 96 VAL A O 1
ATOM 779 N N . LYS A 1 97 ? 9.879 18.182 5.584 1.00 68.69 97 LYS A N 1
ATOM 780 C CA . LYS A 1 97 ? 8.605 17.694 6.139 1.00 68.69 97 LYS A CA 1
ATOM 781 C C . LYS A 1 97 ? 8.804 16.768 7.336 1.00 68.69 97 LYS A C 1
ATOM 783 O O . LYS A 1 97 ? 8.128 16.934 8.348 1.00 68.69 97 LYS A O 1
ATOM 788 N N . LEU A 1 98 ? 9.734 15.818 7.234 1.00 61.91 98 LEU A N 1
ATOM 789 C CA . LEU A 1 98 ? 10.045 14.903 8.330 1.00 61.91 98 LEU A CA 1
ATOM 790 C C . LEU A 1 98 ? 10.578 15.662 9.551 1.00 61.91 98 LEU A C 1
ATOM 792 O O . LEU A 1 98 ? 10.191 15.352 10.674 1.00 61.91 98 LEU A O 1
ATOM 796 N N . SER A 1 99 ? 11.425 16.674 9.339 1.00 66.88 99 SER A N 1
ATOM 797 C CA . SER A 1 99 ? 11.912 17.536 10.419 1.00 66.88 99 SER A CA 1
ATOM 798 C C . SER A 1 99 ? 10.769 18.295 11.097 1.00 66.88 99 SER A C 1
ATOM 800 O O . SER A 1 99 ? 10.703 18.324 12.321 1.00 66.88 99 SER A O 1
ATOM 802 N N . THR A 1 100 ? 9.832 18.854 10.325 1.00 71.81 100 THR A N 1
ATOM 803 C CA . THR A 1 100 ? 8.656 19.543 10.878 1.00 71.81 100 THR A CA 1
ATOM 804 C C . THR A 1 100 ? 7.766 18.599 11.690 1.00 71.81 100 THR A C 1
ATOM 806 O O . THR A 1 100 ? 7.347 18.955 12.789 1.00 71.81 100 THR A O 1
ATOM 809 N N . LEU A 1 101 ? 7.508 17.384 11.192 1.00 64.12 101 LEU A N 1
ATOM 810 C CA . LEU A 1 101 ? 6.739 16.366 11.919 1.00 64.12 101 LEU A CA 1
ATOM 811 C C . LEU A 1 101 ? 7.436 15.939 13.218 1.00 64.12 101 LEU A C 1
ATOM 813 O O . LEU A 1 101 ? 6.783 15.785 14.247 1.00 64.12 101 LEU A O 1
ATOM 817 N N . LEU A 1 102 ? 8.765 15.795 13.197 1.00 65.31 102 LEU A N 1
ATOM 818 C CA . LEU A 1 102 ? 9.559 15.500 14.392 1.00 65.31 102 LEU A CA 1
ATOM 819 C C . LEU A 1 102 ? 9.419 16.588 15.460 1.00 65.31 102 LEU A C 1
ATOM 821 O O . LEU A 1 102 ? 9.306 16.271 16.645 1.00 65.31 102 LEU A O 1
ATOM 825 N N . ASP A 1 103 ? 9.409 17.856 15.058 1.00 74.12 103 ASP A N 1
ATOM 826 C CA . ASP A 1 103 ? 9.230 18.966 15.991 1.00 74.12 103 ASP A CA 1
ATOM 827 C C . ASP A 1 103 ? 7.801 19.014 16.548 1.00 74.12 103 ASP A C 1
ATOM 829 O O . ASP A 1 103 ? 7.626 19.175 17.756 1.00 74.12 103 ASP A O 1
ATOM 833 N N . GLN A 1 104 ? 6.782 18.765 15.720 1.00 69.19 104 GLN A N 1
ATOM 834 C CA . GLN A 1 104 ? 5.396 18.621 16.187 1.00 69.19 104 GLN A CA 1
ATOM 835 C C . GLN A 1 104 ? 5.247 17.475 17.195 1.00 69.19 104 GLN A C 1
ATOM 837 O O . GLN A 1 104 ? 4.633 17.648 18.248 1.00 69.19 104 GLN A O 1
ATOM 842 N N . TYR A 1 105 ? 5.862 16.324 16.918 1.00 65.62 105 TYR A N 1
ATOM 843 C CA . TYR A 1 105 ? 5.870 15.177 17.822 1.00 65.62 105 TYR A CA 1
ATOM 844 C C . TYR A 1 105 ? 6.553 15.503 19.160 1.00 65.62 105 TYR A C 1
ATOM 846 O O . TYR A 1 105 ? 6.055 15.134 20.224 1.00 65.62 105 TYR A O 1
ATOM 854 N N . ARG A 1 106 ? 7.672 16.242 19.132 1.00 72.75 106 ARG A N 1
ATOM 855 C CA . ARG A 1 106 ? 8.356 16.716 20.348 1.00 72.75 106 ARG A CA 1
ATOM 856 C C . ARG A 1 106 ? 7.479 17.652 21.174 1.00 72.75 106 ARG A C 1
ATOM 858 O O . ARG A 1 106 ? 7.436 17.487 22.390 1.00 72.75 106 ARG A O 1
ATOM 865 N N . ILE A 1 107 ? 6.785 18.596 20.535 1.00 75.88 107 ILE A N 1
ATOM 866 C CA . ILE A 1 107 ? 5.852 19.511 21.211 1.00 75.88 107 ILE A CA 1
ATOM 867 C C . ILE A 1 107 ? 4.736 18.712 21.890 1.00 75.88 107 ILE A C 1
ATOM 869 O O . ILE A 1 107 ? 4.531 18.864 23.092 1.00 75.88 107 ILE A O 1
ATOM 873 N N . ALA A 1 108 ? 4.099 17.788 21.167 1.00 68.31 108 ALA A N 1
ATOM 874 C CA . ALA A 1 108 ? 3.030 16.951 21.712 1.00 68.31 108 ALA A CA 1
ATOM 875 C C . ALA A 1 108 ? 3.498 16.098 22.911 1.00 68.31 108 ALA A C 1
ATOM 877 O O . ALA A 1 108 ? 2.772 15.936 23.889 1.00 68.31 108 ALA A O 1
ATOM 878 N N . LEU A 1 109 ? 4.736 15.594 22.882 1.00 69.44 109 LEU A N 1
ATOM 879 C CA . LEU A 1 109 ? 5.355 14.882 24.008 1.00 69.44 109 LEU A CA 1
ATOM 880 C C . LEU A 1 109 ? 5.579 15.771 25.240 1.00 69.44 109 LEU A C 1
ATOM 882 O O . LEU A 1 109 ? 5.437 15.301 26.370 1.00 69.44 109 LEU A O 1
ATOM 886 N N . VAL A 1 110 ? 5.961 17.035 25.043 1.00 76.75 110 VAL A N 1
ATOM 887 C CA . VAL A 1 110 ? 6.114 18.004 26.139 1.00 76.75 110 VAL A CA 1
ATOM 888 C C . VAL A 1 110 ? 4.750 18.340 26.743 1.00 76.75 110 VAL A C 1
ATOM 890 O O . VAL A 1 110 ? 4.613 18.307 27.964 1.00 76.75 110 VAL A O 1
ATOM 893 N N . GLU A 1 111 ? 3.734 18.572 25.909 1.00 75.31 111 GLU A N 1
ATOM 894 C CA . GLU A 1 111 ? 2.351 18.796 26.350 1.00 75.31 111 GLU A CA 1
ATOM 895 C C . GLU A 1 111 ? 1.806 17.597 27.135 1.00 75.31 111 GLU A C 1
ATOM 897 O O . GLU A 1 111 ? 1.230 17.768 28.209 1.00 75.31 111 GLU A O 1
ATOM 902 N N . GLN A 1 112 ? 2.051 16.374 26.653 1.00 72.38 112 GLN A N 1
ATOM 903 C CA . GLN A 1 112 ? 1.677 15.149 27.357 1.00 72.38 112 GLN A CA 1
ATOM 904 C C . GLN A 1 112 ? 2.325 15.080 28.744 1.00 72.38 112 GLN A C 1
ATOM 906 O O . GLN A 1 112 ? 1.642 14.777 29.723 1.00 72.38 112 GLN A O 1
ATOM 911 N N . LYS A 1 113 ? 3.629 15.371 28.854 1.00 73.06 113 LYS A N 1
ATOM 912 C CA . LYS A 1 113 ? 4.339 15.376 30.143 1.00 73.06 113 LYS A CA 1
ATOM 913 C C . LYS A 1 113 ? 3.763 16.412 31.108 1.00 73.06 113 LYS A C 1
ATOM 915 O O . LYS A 1 113 ? 3.480 16.048 32.245 1.00 73.06 113 LYS A O 1
ATOM 920 N N . ALA A 1 114 ? 3.513 17.637 30.643 1.00 72.19 114 ALA A N 1
ATOM 921 C CA . ALA A 1 114 ? 2.910 18.694 31.456 1.00 72.19 114 ALA A CA 1
ATOM 922 C C . ALA A 1 114 ? 1.509 18.300 31.966 1.00 72.19 114 ALA A C 1
ATOM 924 O O . ALA A 1 114 ? 1.204 18.460 33.142 1.00 72.19 114 ALA A O 1
ATOM 925 N N . LEU A 1 115 ? 0.680 17.677 31.120 1.00 65.31 115 LEU A N 1
ATOM 926 C CA . LEU A 1 115 ? -0.636 17.166 31.531 1.00 65.31 115 LEU A CA 1
ATOM 927 C C . LEU A 1 115 ? -0.583 15.968 32.483 1.00 65.31 115 LEU A C 1
ATOM 929 O O . LEU A 1 115 ? -1.554 15.701 33.193 1.00 65.31 115 LEU A O 1
ATOM 933 N N . THR A 1 116 ? 0.509 15.206 32.462 1.00 64.00 116 THR A N 1
ATOM 934 C CA . THR A 1 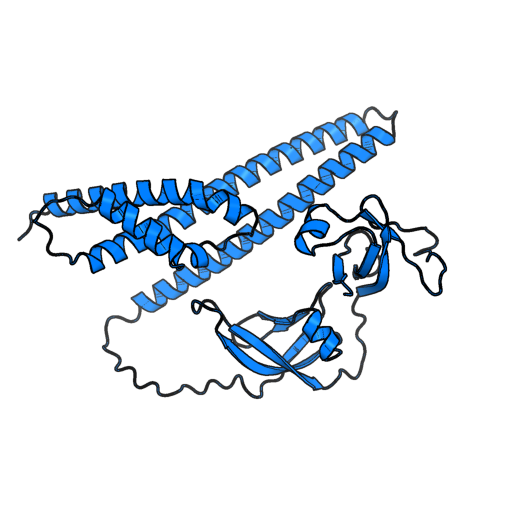116 ? 0.704 14.080 33.383 1.00 64.00 116 THR A CA 1
ATOM 935 C C . THR A 1 116 ? 1.068 14.587 34.784 1.00 64.00 116 THR A C 1
ATOM 937 O O . THR A 1 116 ? 0.718 13.938 35.768 1.00 64.00 116 THR A O 1
ATOM 940 N N . GLU A 1 117 ? 1.698 15.764 34.886 1.00 62.84 117 GLU A N 1
ATOM 941 C CA . GLU A 1 117 ? 1.957 16.454 36.159 1.00 62.84 117 GLU A CA 1
ATOM 942 C C . GLU A 1 117 ? 0.697 17.128 36.741 1.00 62.84 117 GLU A C 1
ATOM 944 O O . GLU A 1 117 ? 0.556 17.187 37.960 1.00 62.84 117 GLU A O 1
ATOM 949 N N . ASP A 1 118 ? -0.268 17.527 35.902 1.00 60.19 118 ASP A N 1
ATOM 950 C CA . ASP A 1 118 ? -1.475 18.285 36.298 1.00 60.19 118 ASP A CA 1
ATOM 951 C C . ASP A 1 118 ? -2.760 17.439 36.505 1.00 60.19 118 ASP A C 1
ATOM 953 O O . ASP A 1 118 ? -3.882 17.943 36.436 1.00 60.19 118 ASP A O 1
ATOM 957 N N . LEU A 1 119 ? -2.620 16.135 36.777 1.00 57.59 119 LEU A N 1
ATOM 958 C CA . LEU A 1 119 ? -3.680 15.115 36.936 1.00 57.59 119 LEU A CA 1
ATOM 959 C C . LEU A 1 119 ? -5.048 15.602 37.484 1.00 57.59 119 LEU A C 1
ATOM 961 O O . LEU A 1 119 ? -5.338 15.456 38.674 1.00 57.59 119 LEU A O 1
ATOM 965 N N . LYS A 1 120 ? -5.952 16.066 36.599 1.00 54.56 120 LYS A N 1
ATOM 966 C CA . LYS A 1 120 ? -7.398 16.196 36.895 1.00 54.56 120 LYS A CA 1
ATOM 967 C C . LYS A 1 120 ? -8.395 15.873 35.773 1.00 54.56 120 LYS A C 1
ATOM 969 O O . LYS A 1 120 ? -9.585 15.856 36.071 1.00 54.56 120 LYS A O 1
ATOM 974 N N . THR A 1 121 ? -8.019 15.563 34.527 1.00 54.34 121 THR A N 1
ATOM 975 C CA . THR A 1 121 ? -9.038 15.240 33.493 1.00 54.34 121 THR A CA 1
ATOM 976 C C . THR A 1 121 ? -8.616 14.166 32.480 1.00 54.34 121 THR A C 1
ATOM 978 O O . THR A 1 121 ? -7.784 14.394 31.606 1.00 54.34 121 THR A O 1
ATOM 981 N N . ASN A 1 122 ? -9.272 12.998 32.557 1.00 59.09 122 ASN A N 1
ATOM 982 C CA . ASN A 1 122 ? -9.053 11.827 31.687 1.00 59.09 122 ASN A CA 1
ATOM 983 C C . ASN A 1 122 ? -9.370 12.074 30.198 1.00 59.09 122 ASN A C 1
ATOM 985 O O . ASN A 1 122 ? -8.813 11.407 29.332 1.00 59.09 122 ASN A O 1
ATOM 989 N N . THR A 1 123 ? -10.262 13.011 29.874 1.00 58.38 123 THR A N 1
ATOM 990 C CA . THR A 1 123 ? -10.682 13.294 28.491 1.00 58.38 123 THR A CA 1
ATOM 991 C C . THR A 1 123 ? -9.624 14.053 27.691 1.00 58.38 123 THR A C 1
ATOM 993 O O . THR A 1 123 ? -9.386 13.714 26.538 1.00 58.38 123 THR A O 1
ATOM 996 N N . VAL A 1 124 ? -8.922 15.014 28.304 1.00 61.06 124 VAL A N 1
ATOM 997 C CA . VAL A 1 124 ? -7.859 15.779 27.619 1.00 61.06 124 VAL A CA 1
ATOM 998 C C . VAL A 1 124 ? -6.638 14.895 27.332 1.00 61.06 124 VAL A C 1
ATOM 1000 O O . VAL A 1 124 ? -5.991 15.041 26.297 1.00 61.06 124 VAL A O 1
ATOM 1003 N N . GLN A 1 125 ? -6.360 13.912 28.195 1.00 64.44 125 GLN A N 1
ATOM 1004 C CA . GLN A 1 125 ? -5.290 12.934 27.970 1.00 64.44 125 GLN A CA 1
ATOM 1005 C C . GLN A 1 125 ? -5.560 12.020 26.760 1.00 64.44 125 GLN A C 1
ATOM 1007 O O . GLN A 1 125 ? -4.625 11.706 26.024 1.00 64.44 125 GLN A O 1
ATOM 1012 N N . LEU A 1 126 ? -6.817 11.623 26.524 1.00 67.94 126 LEU A N 1
ATOM 1013 C CA . LEU A 1 126 ? -7.210 10.780 25.384 1.00 67.94 126 LEU A CA 1
ATOM 1014 C C . LEU A 1 126 ? -7.048 11.500 24.037 1.00 67.94 126 LEU A C 1
ATOM 1016 O O . LEU A 1 126 ? -6.486 10.924 23.108 1.00 67.94 126 LEU A O 1
ATOM 1020 N N . ASP A 1 127 ? -7.460 12.766 23.942 1.00 71.06 127 ASP A N 1
ATOM 1021 C CA . ASP A 1 127 ? -7.321 13.548 22.705 1.00 71.06 127 ASP A CA 1
ATOM 1022 C C . ASP A 1 127 ? -5.853 13.790 22.329 1.00 71.06 127 ASP A C 1
ATOM 1024 O O . ASP A 1 127 ? -5.483 13.724 21.154 1.00 71.06 127 ASP A O 1
ATOM 1028 N N . ILE A 1 128 ? -4.990 14.036 23.319 1.00 68.75 128 ILE A N 1
ATOM 1029 C CA . ILE A 1 128 ? -3.549 14.206 23.092 1.00 68.75 128 ILE A CA 1
ATOM 1030 C C . ILE A 1 128 ? -2.909 12.880 22.672 1.00 68.75 128 ILE A C 1
ATOM 1032 O O . ILE A 1 128 ? -2.110 12.861 21.737 1.00 68.75 128 ILE A O 1
ATOM 1036 N N . LEU A 1 129 ? -3.289 11.762 23.298 1.00 68.44 129 LEU A N 1
ATOM 1037 C CA . LEU A 1 129 ? -2.820 10.430 22.904 1.00 68.44 129 LEU A CA 1
ATOM 1038 C C . LEU A 1 129 ? -3.195 10.087 21.458 1.00 68.44 129 LEU A C 1
ATOM 1040 O O . LEU A 1 129 ? -2.351 9.565 20.730 1.00 68.44 129 LEU A O 1
ATOM 1044 N N . HIS A 1 130 ? -4.414 10.418 21.019 1.00 71.75 130 HIS A N 1
ATOM 1045 C CA . HIS A 1 130 ? -4.817 10.238 19.622 1.00 71.75 130 HIS A CA 1
ATOM 1046 C C . HIS A 1 130 ? -3.986 11.105 18.670 1.00 71.75 130 HIS A C 1
ATOM 1048 O O . HIS A 1 130 ? -3.447 10.583 17.699 1.00 71.75 130 HIS A O 1
ATOM 1054 N N . LYS A 1 131 ? -3.769 12.390 18.988 1.00 72.56 131 LYS A N 1
ATOM 1055 C CA . LYS A 1 131 ? -2.900 13.264 18.176 1.00 72.56 131 LYS A CA 1
ATOM 1056 C C . LYS A 1 131 ? -1.468 12.730 18.069 1.00 72.56 131 LYS A C 1
ATOM 1058 O O . LYS A 1 131 ? -0.890 12.745 16.987 1.00 72.56 131 LYS A O 1
ATOM 1063 N N . ILE A 1 132 ? -0.899 12.237 19.172 1.00 67.94 132 ILE A N 1
ATOM 1064 C CA . ILE A 1 132 ? 0.442 11.632 19.186 1.00 67.94 132 ILE A CA 1
ATOM 1065 C C . ILE A 1 132 ? 0.476 10.382 18.303 1.00 67.94 132 ILE A C 1
ATOM 1067 O O . ILE A 1 132 ? 1.423 10.198 17.538 1.00 67.94 132 ILE A O 1
ATOM 1071 N N . HIS A 1 133 ? -0.547 9.532 18.396 1.00 70.31 133 HIS A N 1
ATOM 1072 C CA . HIS A 1 133 ? -0.651 8.320 17.591 1.00 70.31 133 HIS A CA 1
ATOM 1073 C C . HIS A 1 133 ? -0.754 8.626 16.089 1.00 70.31 133 HIS A C 1
ATOM 1075 O O . HIS A 1 133 ? -0.067 7.987 15.288 1.00 70.31 133 HIS A O 1
ATOM 1081 N N . ASP A 1 134 ? -1.562 9.613 15.707 1.00 71.38 134 ASP A N 1
ATOM 1082 C CA . ASP A 1 134 ? -1.743 10.011 14.309 1.00 71.38 134 ASP A CA 1
ATOM 1083 C C . ASP A 1 134 ? -0.435 10.550 13.714 1.00 71.38 134 ASP A C 1
ATOM 1085 O O . ASP A 1 134 ? 0.028 10.052 12.687 1.00 71.38 134 ASP A O 1
ATOM 1089 N N . VAL A 1 135 ? 0.242 11.466 14.420 1.00 68.00 135 VAL A N 1
ATOM 1090 C CA . VAL A 1 135 ? 1.554 11.995 14.001 1.00 68.00 135 VAL A CA 1
ATOM 1091 C C . VAL A 1 135 ? 2.597 10.878 13.906 1.00 68.00 135 VAL A C 1
ATOM 1093 O O . VAL A 1 135 ? 3.377 10.830 12.954 1.00 68.00 135 VAL A O 1
ATOM 1096 N N . HIS A 1 136 ? 2.612 9.944 14.861 1.00 64.44 136 HIS A N 1
ATOM 1097 C CA . HIS A 1 136 ? 3.538 8.811 14.837 1.00 64.44 136 HIS A CA 1
ATOM 1098 C C . HIS A 1 136 ? 3.294 7.884 13.638 1.00 64.44 136 HIS A C 1
ATOM 1100 O O . HIS A 1 136 ? 4.244 7.395 13.024 1.00 64.44 136 HIS A O 1
ATOM 1106 N N . THR A 1 137 ? 2.027 7.663 13.287 1.00 66.00 137 THR A N 1
ATOM 1107 C CA . THR A 1 137 ? 1.640 6.846 12.133 1.00 66.00 137 THR A CA 1
ATOM 1108 C C . THR A 1 137 ? 2.095 7.499 10.829 1.00 66.00 137 THR A C 1
ATOM 1110 O O . THR A 1 137 ? 2.751 6.840 10.024 1.00 66.00 137 THR A O 1
ATOM 1113 N N . GLU A 1 138 ? 1.859 8.803 10.656 1.00 68.56 138 GLU A N 1
ATOM 1114 C CA . GLU A 1 138 ? 2.356 9.546 9.490 1.00 68.56 138 GLU A CA 1
ATOM 1115 C C . GLU A 1 138 ? 3.889 9.504 9.400 1.00 68.56 138 GLU A C 1
ATOM 1117 O O . GLU A 1 138 ? 4.451 9.247 8.334 1.00 68.56 138 GLU A O 1
ATOM 1122 N N . MET A 1 139 ? 4.594 9.688 10.522 1.00 64.75 139 MET A N 1
ATOM 1123 C CA . MET A 1 139 ? 6.056 9.593 10.559 1.00 64.75 139 MET A CA 1
ATOM 1124 C C . MET A 1 139 ? 6.577 8.225 10.097 1.00 64.75 139 MET A C 1
ATOM 1126 O O . MET A 1 139 ? 7.591 8.170 9.396 1.00 64.75 139 MET A O 1
ATOM 1130 N N . LEU A 1 140 ? 5.907 7.130 10.472 1.00 63.16 140 LEU A N 1
ATOM 1131 C CA . LEU A 1 140 ? 6.272 5.783 10.026 1.00 63.16 140 LEU A CA 1
ATOM 1132 C C . LEU A 1 140 ? 6.093 5.623 8.511 1.00 63.16 140 LEU A C 1
ATOM 1134 O O . LEU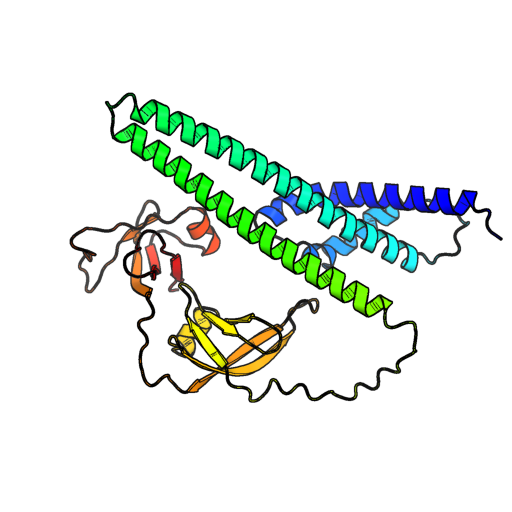 A 1 140 ? 6.994 5.105 7.851 1.00 63.16 140 LEU A O 1
ATOM 1138 N N . GLU A 1 141 ? 4.996 6.126 7.941 1.00 66.12 141 GLU A N 1
ATOM 1139 C CA . GLU A 1 141 ? 4.763 6.096 6.490 1.00 66.12 141 GLU A CA 1
ATOM 1140 C C . GLU A 1 141 ? 5.831 6.893 5.715 1.00 66.12 141 GLU A C 1
ATOM 1142 O O . GLU A 1 141 ? 6.365 6.424 4.700 1.00 66.12 141 GLU A O 1
ATOM 1147 N N . TYR A 1 142 ? 6.220 8.071 6.218 1.00 62.97 142 TYR A N 1
ATOM 1148 C CA . TYR A 1 142 ? 7.316 8.854 5.635 1.00 62.97 142 TYR A CA 1
ATOM 1149 C C . TYR A 1 142 ? 8.666 8.135 5.746 1.00 62.97 142 TYR A C 1
ATOM 1151 O O . TYR A 1 142 ? 9.436 8.120 4.781 1.00 62.97 142 TYR A O 1
ATOM 1159 N N . ALA A 1 143 ? 8.962 7.511 6.888 1.00 61.59 143 ALA A N 1
ATOM 1160 C CA . ALA A 1 143 ? 10.204 6.769 7.089 1.00 61.59 143 ALA A CA 1
ATOM 1161 C C . ALA A 1 143 ? 10.314 5.560 6.144 1.00 61.59 143 ALA A C 1
ATOM 1163 O O . ALA A 1 143 ? 11.369 5.348 5.539 1.00 61.59 143 ALA A O 1
ATOM 1164 N N . GLU A 1 144 ? 9.225 4.809 5.956 1.00 62.94 144 GLU A N 1
ATOM 1165 C CA . GLU A 1 144 ? 9.161 3.716 4.980 1.00 62.94 144 GLU A CA 1
ATOM 1166 C C . GLU A 1 144 ? 9.391 4.218 3.550 1.00 62.94 144 GLU A C 1
ATOM 1168 O O . GLU A 1 144 ? 10.141 3.606 2.785 1.00 62.94 144 GLU A O 1
ATOM 1173 N N . THR A 1 145 ? 8.794 5.355 3.193 1.00 63.75 145 THR A N 1
ATOM 1174 C CA . THR A 1 145 ? 8.963 5.972 1.870 1.00 63.75 145 THR A CA 1
ATOM 1175 C C . THR A 1 145 ? 10.417 6.379 1.626 1.00 63.75 145 THR A C 1
ATOM 1177 O O . THR A 1 145 ? 10.992 6.043 0.591 1.00 63.75 145 THR A O 1
ATOM 1180 N N . ILE A 1 146 ? 11.058 7.025 2.605 1.00 64.25 146 ILE A N 1
ATOM 1181 C CA . ILE A 1 146 ? 12.478 7.400 2.529 1.00 64.25 146 ILE A CA 1
ATOM 1182 C C . ILE A 1 146 ? 13.367 6.159 2.398 1.00 64.25 146 ILE A C 1
ATOM 1184 O O . ILE A 1 146 ? 14.325 6.171 1.624 1.00 64.25 146 ILE A O 1
ATOM 1188 N N . ALA A 1 147 ? 13.065 5.080 3.125 1.00 59.06 147 ALA A N 1
ATOM 1189 C CA . ALA A 1 147 ? 13.816 3.832 3.023 1.00 59.06 147 ALA A CA 1
ATOM 1190 C C . ALA A 1 147 ? 13.723 3.225 1.613 1.00 59.06 147 ALA A C 1
ATOM 1192 O O . ALA A 1 147 ? 14.747 2.832 1.054 1.00 59.06 147 ALA A O 1
ATOM 1193 N N . ARG A 1 148 ? 12.531 3.220 0.999 1.00 60.62 148 ARG A N 1
ATOM 1194 C CA . ARG A 1 148 ? 12.340 2.755 -0.387 1.00 60.62 148 ARG A CA 1
ATOM 1195 C C . ARG A 1 148 ? 13.128 3.596 -1.389 1.00 60.62 148 ARG A C 1
ATOM 1197 O O . ARG A 1 148 ? 13.817 3.029 -2.230 1.00 60.62 148 ARG A O 1
ATOM 1204 N N . ILE A 1 149 ? 13.088 4.923 -1.254 1.00 63.81 149 ILE A N 1
ATOM 1205 C CA . ILE A 1 149 ? 13.848 5.843 -2.115 1.00 63.81 149 ILE A CA 1
ATOM 1206 C C . ILE A 1 149 ? 15.356 5.594 -1.980 1.00 63.81 149 ILE A C 1
ATOM 1208 O O . ILE A 1 149 ? 16.066 5.545 -2.978 1.00 63.81 149 ILE A O 1
ATOM 1212 N N . LYS A 1 150 ? 15.865 5.375 -0.760 1.00 62.06 150 LYS A N 1
ATOM 1213 C CA . LYS A 1 150 ? 17.288 5.065 -0.545 1.00 62.06 150 LYS A CA 1
ATOM 1214 C C . LYS A 1 150 ? 17.714 3.756 -1.207 1.00 62.06 150 LYS A C 1
ATOM 1216 O O . LYS A 1 150 ? 18.779 3.718 -1.814 1.00 62.06 150 LYS A O 1
ATOM 1221 N N . ILE A 1 151 ? 16.902 2.704 -1.093 1.00 60.84 151 ILE A N 1
ATOM 1222 C CA . ILE A 1 151 ? 17.175 1.414 -1.746 1.00 60.84 151 ILE A CA 1
ATOM 1223 C C . ILE A 1 151 ? 17.203 1.592 -3.267 1.00 60.84 151 ILE A C 1
ATOM 1225 O O . ILE A 1 151 ? 18.118 1.103 -3.925 1.00 60.84 151 ILE A O 1
ATOM 1229 N N . TYR A 1 152 ? 16.238 2.335 -3.811 1.00 62.53 152 TYR A N 1
ATOM 1230 C CA . TYR A 1 152 ? 16.186 2.660 -5.232 1.00 62.53 152 TYR A CA 1
ATOM 1231 C C . TYR A 1 152 ? 17.443 3.407 -5.702 1.00 62.53 152 TYR A C 1
ATOM 1233 O O . TYR A 1 152 ? 18.107 2.961 -6.635 1.00 62.53 152 TYR A O 1
ATOM 1241 N N . LEU A 1 153 ? 17.835 4.473 -5.001 1.00 61.84 153 LEU A N 1
ATOM 1242 C CA . LEU A 1 153 ? 19.050 5.244 -5.287 1.00 61.84 153 LEU A CA 1
ATOM 1243 C C . LEU A 1 153 ? 20.313 4.376 -5.275 1.00 61.84 153 LEU A C 1
ATOM 1245 O O . LEU A 1 153 ? 21.170 4.497 -6.148 1.00 61.84 153 LEU A O 1
ATOM 1249 N N . GLN A 1 154 ? 20.429 3.471 -4.302 1.00 63.66 154 GLN A N 1
ATOM 1250 C CA . GLN A 1 154 ? 21.550 2.534 -4.227 1.00 63.66 154 GLN A CA 1
ATOM 1251 C C . GLN A 1 154 ? 21.572 1.563 -5.414 1.00 63.66 154 GLN A C 1
ATOM 1253 O O . GLN A 1 154 ? 22.644 1.283 -5.950 1.00 63.66 154 GLN A O 1
ATOM 1258 N N . ALA A 1 155 ? 20.409 1.066 -5.840 1.00 58.16 155 ALA A N 1
ATOM 1259 C CA . ALA A 1 155 ? 20.300 0.198 -7.009 1.00 58.16 155 ALA A CA 1
ATOM 1260 C C . ALA A 1 155 ? 20.651 0.945 -8.309 1.00 58.16 155 ALA A C 1
ATOM 1262 O O . ALA A 1 155 ? 21.424 0.431 -9.115 1.00 58.16 155 ALA A O 1
ATOM 1263 N N . LYS A 1 156 ? 20.153 2.176 -8.477 1.00 65.25 156 LYS A N 1
ATOM 1264 C CA . LYS A 1 156 ? 20.440 3.048 -9.627 1.00 65.25 156 LYS A CA 1
ATOM 1265 C C . LYS A 1 156 ? 21.932 3.382 -9.733 1.00 65.25 156 LYS A C 1
ATOM 1267 O O . LYS A 1 156 ? 22.506 3.270 -10.812 1.00 65.25 156 LYS A O 1
ATOM 1272 N N . ASN A 1 157 ? 22.585 3.708 -8.615 1.00 66.31 157 ASN A N 1
ATOM 1273 C CA . ASN A 1 157 ? 24.027 3.967 -8.599 1.00 66.31 157 ASN A CA 1
ATOM 1274 C C . ASN A 1 157 ? 24.833 2.724 -9.003 1.00 66.31 157 ASN A C 1
ATOM 1276 O O . ASN A 1 157 ? 25.708 2.826 -9.859 1.00 66.31 157 ASN A O 1
ATOM 1280 N N . ARG A 1 158 ? 24.479 1.539 -8.486 1.00 64.19 158 ARG A N 1
ATOM 1281 C CA . ARG A 1 158 ? 25.108 0.270 -8.894 1.00 64.19 158 ARG A CA 1
ATOM 1282 C C . ARG A 1 158 ? 24.941 -0.027 -10.383 1.00 64.19 158 ARG A C 1
ATOM 1284 O O . ARG A 1 158 ? 25.883 -0.486 -11.016 1.00 64.19 158 ARG A O 1
ATOM 1291 N N . LEU A 1 159 ? 23.766 0.247 -10.950 1.00 64.62 159 LEU A N 1
ATOM 1292 C CA . LEU A 1 159 ? 23.533 0.128 -12.393 1.00 64.62 159 LEU A CA 1
ATOM 1293 C C . LEU A 1 159 ? 24.460 1.057 -13.186 1.00 64.62 159 LEU A C 1
ATOM 1295 O O . LEU A 1 159 ? 25.092 0.612 -14.137 1.00 64.62 159 LEU A O 1
ATOM 1299 N N . SER A 1 160 ? 24.617 2.309 -12.749 1.00 66.69 160 SER A N 1
ATOM 1300 C CA . SER A 1 160 ? 25.515 3.260 -13.416 1.00 66.69 160 SER A CA 1
ATOM 1301 C C . SER A 1 160 ? 27.000 2.884 -13.307 1.00 66.69 160 SER A C 1
ATOM 1303 O O . SER A 1 160 ? 27.770 3.139 -14.227 1.00 66.69 160 SER A O 1
ATOM 1305 N 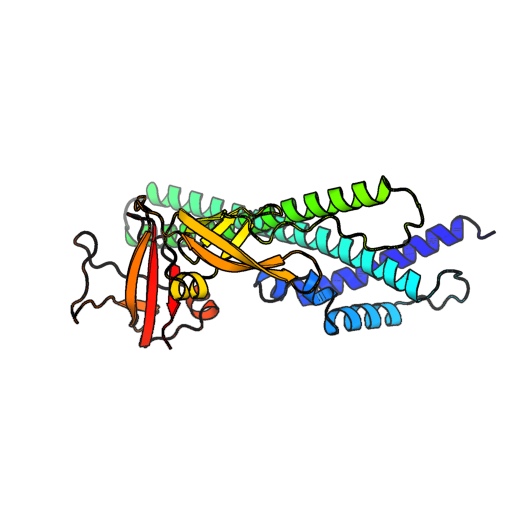N . GLU A 1 161 ? 27.421 2.251 -12.209 1.00 71.75 161 GLU A N 1
ATOM 1306 C CA . GLU A 1 161 ? 28.786 1.732 -12.043 1.00 71.75 161 GLU A CA 1
ATOM 1307 C C . GLU A 1 161 ? 29.048 0.569 -13.014 1.00 71.75 161 GLU A C 1
ATOM 1309 O O . GLU A 1 161 ? 30.063 0.568 -13.709 1.00 71.75 161 GLU A O 1
ATOM 1314 N N . LEU A 1 162 ? 28.085 -0.348 -13.160 1.00 64.12 162 LEU A N 1
ATOM 1315 C CA . LEU A 1 162 ? 28.157 -1.468 -14.108 1.00 64.12 162 LEU A CA 1
ATOM 1316 C C . LEU A 1 162 ? 28.168 -1.017 -15.580 1.00 64.12 162 LEU A C 1
ATOM 1318 O O . LEU A 1 162 ? 28.808 -1.654 -16.418 1.00 64.12 162 LEU A O 1
ATOM 1322 N N . GLU A 1 163 ? 27.481 0.080 -15.906 1.00 64.75 163 GLU A N 1
ATOM 1323 C CA . GLU A 1 163 ? 27.519 0.695 -17.241 1.00 64.75 163 GLU A CA 1
ATOM 1324 C C . GLU A 1 163 ? 28.880 1.341 -17.548 1.00 64.75 163 GLU A C 1
ATOM 1326 O O . GLU A 1 163 ? 29.330 1.312 -18.692 1.00 64.75 163 GLU A O 1
ATOM 1331 N N . ASN A 1 164 ? 29.562 1.884 -16.535 1.00 59.38 164 ASN A N 1
ATOM 1332 C CA . ASN A 1 164 ? 30.866 2.534 -16.693 1.00 59.38 164 ASN A CA 1
ATOM 1333 C C . ASN A 1 164 ? 32.042 1.539 -16.706 1.00 59.38 164 ASN A C 1
ATOM 1335 O O . ASN A 1 164 ? 33.067 1.817 -17.329 1.00 59.38 164 ASN A O 1
ATOM 1339 N N . GLU A 1 165 ? 31.912 0.382 -16.050 1.00 57.59 165 GLU A N 1
ATOM 1340 C CA . GLU A 1 165 ? 32.927 -0.685 -16.071 1.00 57.59 165 GLU A CA 1
ATOM 1341 C C . GLU A 1 165 ? 32.960 -1.448 -17.409 1.00 57.59 165 GLU A C 1
ATOM 1343 O O . GLU A 1 165 ? 34.015 -1.933 -17.825 1.00 57.59 165 GLU A O 1
ATOM 1348 N N . ASN A 1 166 ? 31.847 -1.481 -18.146 1.00 50.91 166 ASN A N 1
ATOM 1349 C CA . ASN A 1 166 ? 31.774 -2.056 -19.489 1.00 50.91 166 ASN A CA 1
ATOM 1350 C C . ASN A 1 166 ? 32.031 -0.994 -20.569 1.00 50.91 166 ASN A C 1
ATOM 1352 O O . ASN A 1 166 ? 31.146 -0.623 -21.338 1.00 50.91 166 ASN A O 1
ATOM 1356 N N . GLY A 1 167 ? 33.277 -0.523 -20.653 1.00 45.34 167 GLY A N 1
ATOM 1357 C CA . GLY A 1 167 ? 33.737 0.319 -21.756 1.00 45.34 167 GLY A CA 1
ATOM 1358 C C . GLY A 1 167 ? 33.435 -0.312 -23.123 1.00 45.34 167 GLY A C 1
ATOM 1359 O O . GLY A 1 167 ? 33.876 -1.421 -23.418 1.00 45.34 167 GLY A O 1
ATOM 1360 N N . THR A 1 168 ? 32.674 0.427 -23.932 1.00 44.88 168 THR A N 1
ATOM 1361 C CA . THR A 1 168 ? 32.394 0.303 -25.372 1.00 44.88 168 THR A CA 1
ATOM 1362 C C . THR A 1 168 ? 33.014 -0.914 -26.077 1.00 44.88 168 THR A C 1
ATOM 1364 O O . THR A 1 168 ? 33.975 -0.803 -26.837 1.00 44.88 168 THR A O 1
ATOM 1367 N N . LYS A 1 169 ? 32.414 -2.091 -25.901 1.00 38.69 169 LYS A N 1
ATOM 1368 C CA . LYS A 1 169 ? 32.367 -3.085 -26.975 1.00 38.69 169 LYS A CA 1
ATOM 1369 C C . LYS A 1 169 ? 30.976 -3.001 -27.569 1.00 38.69 169 LYS A C 1
ATOM 1371 O O . LYS A 1 169 ? 29.997 -3.170 -26.851 1.00 38.69 169 LYS A O 1
ATOM 1376 N N . GLU A 1 170 ? 30.903 -2.721 -28.865 1.00 38.47 170 GLU A N 1
ATOM 1377 C CA . GLU A 1 170 ? 29.731 -3.020 -29.684 1.00 38.47 170 GLU A CA 1
ATOM 1378 C C . GLU A 1 170 ? 29.434 -4.516 -29.526 1.00 38.47 170 GLU A C 1
ATOM 1380 O O . GLU A 1 170 ? 29.976 -5.376 -30.218 1.00 38.47 170 GLU A O 1
ATOM 1385 N N . ILE A 1 171 ? 28.621 -4.839 -28.526 1.00 32.78 171 ILE A N 1
ATOM 1386 C CA . ILE A 1 171 ? 27.999 -6.139 -28.401 1.00 32.78 171 ILE A CA 1
ATOM 1387 C C . ILE A 1 171 ? 26.802 -6.053 -29.335 1.00 32.78 171 ILE A C 1
ATOM 1389 O O . ILE A 1 171 ? 25.774 -5.459 -29.019 1.00 32.78 171 ILE A O 1
ATOM 1393 N N . SER A 1 172 ? 26.990 -6.604 -30.532 1.00 31.06 172 SER A N 1
ATOM 1394 C CA . SER A 1 172 ? 25.903 -7.140 -31.341 1.00 31.06 172 SER A CA 1
ATOM 1395 C C . SER A 1 172 ? 24.944 -7.865 -30.400 1.00 31.06 172 SER A C 1
ATOM 1397 O O . SER A 1 172 ? 25.325 -8.884 -29.822 1.00 31.06 172 SER A O 1
ATOM 1399 N N . TYR A 1 173 ? 23.734 -7.327 -30.221 1.00 31.72 173 TYR A N 1
ATOM 1400 C CA . TYR A 1 173 ? 22.648 -7.981 -29.495 1.00 31.72 173 TYR A CA 1
ATOM 1401 C C . TYR A 1 173 ? 22.156 -9.177 -30.311 1.00 31.72 173 TYR A C 1
ATOM 1403 O O . TYR A 1 173 ? 21.051 -9.185 -30.847 1.00 31.72 173 TYR A O 1
ATOM 1411 N N . ASP A 1 174 ? 22.998 -10.198 -30.407 1.00 24.48 174 ASP A N 1
ATOM 1412 C CA . ASP A 1 174 ? 22.501 -11.546 -30.540 1.00 24.48 174 ASP A CA 1
ATOM 1413 C C . ASP A 1 174 ? 21.967 -11.885 -29.147 1.00 24.48 174 ASP A C 1
ATOM 1415 O O . ASP A 1 174 ? 22.731 -12.065 -28.196 1.00 24.48 174 ASP A O 1
ATOM 1419 N N . TYR A 1 175 ? 20.641 -11.837 -28.990 1.00 30.12 175 TYR A N 1
ATOM 1420 C CA . TYR A 1 175 ? 19.942 -12.318 -27.800 1.00 30.12 175 TYR A CA 1
ATOM 1421 C C . TYR A 1 175 ? 20.140 -13.838 -27.710 1.00 30.12 175 TYR A C 1
ATOM 1423 O O . TYR A 1 175 ? 19.211 -14.625 -27.881 1.00 30.12 175 TYR A O 1
ATOM 1431 N N . GLN A 1 176 ? 21.365 -14.272 -27.419 1.00 27.89 176 GLN A N 1
ATOM 1432 C CA . GLN A 1 176 ? 21.595 -15.581 -26.850 1.00 27.89 176 GLN A CA 1
ATOM 1433 C C . GLN A 1 176 ? 21.121 -15.517 -25.409 1.00 27.89 176 GLN A C 1
ATOM 1435 O O . GLN A 1 176 ? 21.762 -14.998 -24.500 1.00 27.89 176 GLN A O 1
ATOM 1440 N N . THR A 1 177 ? 19.904 -16.017 -25.278 1.00 35.81 177 THR A N 1
ATOM 1441 C CA . THR A 1 177 ? 19.175 -16.365 -24.077 1.00 35.81 177 THR A CA 1
ATOM 1442 C C . THR A 1 177 ? 20.115 -17.058 -23.086 1.00 35.81 177 THR A C 1
ATOM 1444 O O . THR A 1 177 ? 20.321 -18.268 -23.139 1.00 35.81 177 THR A O 1
ATOM 1447 N N . THR A 1 178 ? 20.677 -16.309 -22.137 1.00 35.50 178 THR A N 1
ATOM 1448 C CA . THR A 1 178 ? 21.006 -16.889 -20.834 1.00 35.50 178 THR A CA 1
ATOM 1449 C C . THR A 1 178 ? 19.684 -17.388 -20.264 1.00 35.50 178 THR A C 1
ATOM 1451 O O . THR A 1 178 ? 18.776 -16.587 -20.053 1.00 35.50 178 THR A O 1
ATOM 1454 N N . SER A 1 179 ? 19.534 -18.707 -20.137 1.00 41.91 179 SER A N 1
ATOM 1455 C CA . SER A 1 179 ? 18.280 -19.371 -19.778 1.00 41.91 179 SER A CA 1
ATOM 1456 C C . SER A 1 179 ? 17.631 -18.715 -18.557 1.00 41.91 179 SER A C 1
ATOM 1458 O O . SER A 1 179 ? 18.121 -18.824 -17.431 1.00 41.91 179 SER A O 1
ATOM 1460 N N . ASP A 1 180 ? 16.519 -18.040 -18.813 1.00 49.19 180 ASP A N 1
ATOM 1461 C CA . ASP A 1 180 ? 15.653 -17.372 -17.853 1.00 49.19 180 ASP A CA 1
ATOM 1462 C C . ASP A 1 180 ? 14.871 -18.462 -17.081 1.00 49.19 180 ASP A C 1
ATOM 1464 O O . ASP A 1 180 ? 13.672 -18.660 -17.262 1.00 49.19 180 ASP A O 1
ATOM 1468 N N . ASP A 1 181 ? 15.574 -19.258 -16.266 1.00 59.44 181 ASP A N 1
ATOM 1469 C CA . ASP A 1 181 ? 15.042 -20.452 -15.585 1.00 59.44 181 ASP A CA 1
ATOM 1470 C C . ASP A 1 181 ? 14.277 -20.075 -14.299 1.00 59.44 181 ASP A C 1
ATOM 1472 O O . ASP A 1 181 ? 14.522 -20.568 -13.194 1.00 59.44 181 ASP A O 1
ATOM 1476 N N . TRP A 1 182 ? 13.385 -19.086 -14.405 1.00 66.00 182 TRP A N 1
ATOM 1477 C CA . TRP A 1 182 ? 12.402 -18.769 -13.364 1.00 66.00 182 TRP A CA 1
ATOM 1478 C C . TRP A 1 182 ? 11.166 -19.667 -13.481 1.00 66.00 182 TRP A C 1
ATOM 1480 O O . TRP A 1 182 ? 10.493 -19.925 -12.478 1.00 66.00 182 TRP A O 1
ATOM 1490 N N . GLN A 1 183 ? 10.887 -20.178 -14.684 1.00 63.09 183 GLN A N 1
ATOM 1491 C CA . GLN A 1 183 ? 9.810 -21.127 -14.941 1.00 63.09 183 GLN A CA 1
ATOM 1492 C C . GLN A 1 183 ? 10.158 -22.493 -14.345 1.00 63.09 183 GLN A C 1
ATOM 1494 O O . GLN A 1 183 ? 11.038 -23.191 -14.821 1.00 63.09 183 GLN A O 1
ATOM 1499 N N . GLY A 1 184 ? 9.440 -22.888 -13.292 1.00 68.06 184 GLY A N 1
ATOM 1500 C CA . GLY A 1 184 ? 9.604 -24.202 -12.656 1.00 68.06 184 GLY A CA 1
ATOM 1501 C C . GLY A 1 184 ? 10.086 -24.140 -11.210 1.00 68.06 184 GLY A C 1
ATOM 1502 O O . GLY A 1 184 ? 9.764 -25.049 -10.437 1.00 68.06 184 GLY A O 1
ATOM 1503 N N . LYS A 1 185 ? 10.742 -23.041 -10.811 1.00 83.69 185 LYS A N 1
ATOM 1504 C CA . LYS A 1 185 ? 11.168 -22.814 -9.424 1.00 83.69 185 LYS A CA 1
ATOM 1505 C C . LYS A 1 185 ? 9.970 -22.739 -8.478 1.00 83.69 185 LYS A C 1
ATOM 1507 O O . LYS A 1 185 ? 8.912 -22.204 -8.816 1.00 83.69 185 LYS A O 1
ATOM 1512 N N . LEU A 1 186 ? 10.149 -23.323 -7.300 1.00 90.25 186 LEU A N 1
ATOM 1513 C CA . LEU A 1 186 ? 9.153 -23.375 -6.238 1.00 90.25 186 LEU A CA 1
ATOM 1514 C C . LEU A 1 186 ? 9.537 -22.384 -5.153 1.00 90.25 186 LEU A C 1
ATOM 1516 O O . LEU A 1 186 ? 10.698 -22.323 -4.752 1.00 90.25 186 LEU A O 1
ATOM 1520 N N . TYR A 1 187 ? 8.553 -21.645 -4.665 1.00 91.19 187 TYR A N 1
ATOM 1521 C CA . TYR A 1 187 ? 8.764 -20.623 -3.658 1.00 91.19 187 TYR A CA 1
ATOM 1522 C C . TYR A 1 187 ? 7.733 -20.739 -2.546 1.00 91.19 187 TYR A C 1
ATOM 1524 O O . TYR A 1 187 ? 6.603 -21.175 -2.768 1.00 91.19 187 TYR A O 1
ATOM 1532 N N . VAL A 1 188 ? 8.127 -20.323 -1.347 1.00 91.19 188 VAL A N 1
ATOM 1533 C CA . VAL A 1 188 ? 7.257 -20.327 -0.172 1.00 91.19 188 VAL A CA 1
ATOM 1534 C C . VAL A 1 188 ? 6.485 -19.014 -0.123 1.00 91.19 188 VAL A C 1
ATOM 1536 O O . VAL A 1 188 ? 7.077 -17.934 -0.075 1.00 91.19 188 VAL A O 1
ATOM 1539 N N . PHE A 1 189 ? 5.160 -19.103 -0.118 1.00 92.44 189 PHE A N 1
ATOM 1540 C CA . PHE A 1 189 ? 4.292 -17.953 0.064 1.00 92.44 189 PHE A CA 1
ATOM 1541 C C . PHE A 1 189 ? 4.267 -17.523 1.533 1.00 92.44 189 PHE A C 1
ATOM 1543 O O . PHE A 1 189 ? 3.949 -18.310 2.419 1.00 92.44 189 PHE A O 1
ATOM 1550 N N . GLN A 1 190 ? 4.578 -16.257 1.791 1.00 91.12 190 GLN A N 1
ATOM 1551 C CA . GLN A 1 190 ? 4.504 -15.643 3.113 1.00 91.12 190 GLN A CA 1
ATOM 1552 C C . GLN A 1 190 ? 3.265 -14.759 3.195 1.00 91.12 190 GLN A C 1
ATOM 1554 O O . GLN A 1 190 ? 3.221 -13.668 2.611 1.00 91.12 190 GLN A O 1
ATOM 1559 N N . ARG A 1 191 ? 2.263 -15.192 3.955 1.00 91.62 191 ARG A N 1
ATOM 1560 C CA . ARG A 1 191 ? 1.037 -14.423 4.159 1.00 91.62 191 ARG A CA 1
ATOM 1561 C C . ARG A 1 191 ? 1.371 -13.129 4.906 1.00 91.62 191 ARG A C 1
ATOM 1563 O O . ARG A 1 191 ? 2.191 -13.094 5.823 1.00 91.62 191 ARG A O 1
ATOM 1570 N N . LYS A 1 192 ? 0.736 -12.029 4.510 1.00 91.06 192 LYS A N 1
ATOM 1571 C CA . LYS A 1 192 ? 0.747 -10.761 5.259 1.00 91.06 192 LYS A CA 1
ATOM 1572 C C . LYS A 1 192 ? -0.679 -10.458 5.729 1.00 91.06 192 LYS A C 1
ATOM 1574 O O . LYS A 1 192 ? -1.599 -11.226 5.452 1.00 91.06 192 LYS A O 1
ATOM 1579 N N . ILE A 1 193 ? -0.876 -9.361 6.468 1.00 91.12 193 ILE A N 1
ATOM 1580 C CA . ILE A 1 193 ? -2.228 -8.932 6.883 1.00 91.12 193 ILE A CA 1
ATOM 1581 C C . ILE A 1 193 ? -3.148 -8.819 5.660 1.00 91.12 193 ILE A C 1
ATOM 1583 O O . ILE A 1 193 ? -4.253 -9.362 5.680 1.00 91.12 193 ILE A O 1
ATOM 1587 N N . GLU A 1 194 ? -2.634 -8.213 4.588 1.00 90.50 194 GLU A N 1
ATOM 1588 C CA . GLU A 1 194 ? -3.258 -8.107 3.269 1.00 90.50 194 GLU A CA 1
ATOM 1589 C C . GLU A 1 194 ? -2.333 -8.720 2.204 1.00 90.50 194 GLU A C 1
ATOM 1591 O O . GLU A 1 194 ? -1.172 -8.319 2.082 1.00 90.50 194 GLU A O 1
ATOM 1596 N N . GLY A 1 195 ? -2.838 -9.681 1.425 1.00 91.94 195 GLY A N 1
ATOM 1597 C CA . GLY A 1 195 ? -2.060 -10.377 0.396 1.00 91.94 195 GLY A CA 1
ATOM 1598 C C . GLY A 1 195 ? -0.912 -11.216 0.970 1.00 91.94 195 GLY A C 1
ATOM 1599 O O . GLY A 1 195 ? -1.046 -11.861 2.018 1.00 91.94 195 GLY A O 1
ATOM 1600 N N . GLY A 1 196 ? 0.222 -11.230 0.277 1.00 91.44 196 GLY A N 1
ATOM 1601 C CA . GLY A 1 196 ? 1.456 -11.815 0.785 1.00 91.44 196 GLY A CA 1
ATOM 1602 C C . GLY A 1 196 ? 2.628 -11.693 -0.179 1.00 91.44 196 GLY A C 1
ATOM 1603 O O . GLY A 1 196 ? 2.478 -11.205 -1.297 1.00 91.44 196 GLY A O 1
ATOM 1604 N N . ASN A 1 197 ? 3.795 -12.138 0.273 1.00 91.19 197 ASN A N 1
ATOM 1605 C CA . ASN A 1 197 ? 5.052 -12.020 -0.455 1.00 91.19 197 ASN A CA 1
ATOM 1606 C C . ASN A 1 197 ? 5.603 -13.395 -0.829 1.00 91.19 197 ASN A C 1
ATOM 1608 O O . ASN A 1 197 ? 5.326 -14.391 -0.165 1.00 91.19 197 ASN A O 1
ATOM 1612 N N . VAL A 1 198 ? 6.429 -13.422 -1.865 1.00 89.38 198 VAL A N 1
ATOM 1613 C CA . VAL A 1 198 ? 7.189 -14.584 -2.315 1.00 89.38 198 VAL A CA 1
ATOM 1614 C C . VAL A 1 198 ? 8.608 -14.112 -2.593 1.00 89.38 198 VAL A C 1
ATOM 1616 O O . VAL A 1 198 ? 8.795 -13.160 -3.345 1.00 89.38 198 VAL A O 1
ATOM 1619 N N . ASP A 1 199 ? 9.598 -14.746 -1.979 1.00 85.06 199 ASP A N 1
ATOM 1620 C CA . ASP A 1 199 ? 11.005 -14.415 -2.210 1.00 85.06 199 ASP A CA 1
ATOM 1621 C C . ASP A 1 199 ? 11.471 -15.111 -3.495 1.00 85.06 199 ASP A C 1
ATOM 1623 O O . ASP A 1 199 ? 11.635 -16.330 -3.508 1.00 85.06 199 ASP A O 1
ATOM 1627 N N . VAL A 1 200 ? 11.559 -14.370 -4.601 1.00 82.81 200 VAL A N 1
ATOM 1628 C CA . VAL A 1 200 ? 11.949 -14.883 -5.923 1.00 82.81 200 VAL A CA 1
ATOM 1629 C C . VAL A 1 200 ? 13.401 -14.515 -6.236 1.00 82.81 200 VAL A C 1
ATOM 1631 O O . VAL A 1 200 ? 13.973 -13.626 -5.619 1.00 82.81 200 VAL A O 1
ATOM 1634 N N . ALA A 1 201 ? 14.021 -15.187 -7.210 1.00 73.69 201 ALA A N 1
ATOM 1635 C CA . ALA A 1 201 ? 15.451 -15.001 -7.505 1.00 73.69 201 ALA A CA 1
ATOM 1636 C C . ALA A 1 201 ? 15.861 -13.533 -7.768 1.00 73.69 201 ALA A C 1
ATOM 1638 O O . ALA A 1 201 ? 16.958 -13.132 -7.391 1.00 73.69 201 ALA A O 1
ATOM 1639 N N . ASP A 1 202 ? 14.960 -12.735 -8.347 1.00 69.75 202 ASP A N 1
ATOM 1640 C CA . ASP A 1 202 ? 15.210 -11.333 -8.705 1.00 69.75 202 ASP A CA 1
ATOM 1641 C C . ASP A 1 202 ? 14.629 -10.329 -7.684 1.00 69.75 202 ASP A C 1
ATOM 1643 O O . ASP A 1 202 ? 14.481 -9.147 -7.994 1.00 69.75 202 ASP A O 1
ATOM 1647 N N . GLY A 1 203 ? 14.237 -10.782 -6.485 1.00 74.19 203 GLY A N 1
ATOM 1648 C CA . GLY A 1 203 ? 13.713 -9.934 -5.409 1.00 74.19 203 GLY A CA 1
ATOM 1649 C C . GLY A 1 203 ? 12.394 -10.424 -4.810 1.00 74.19 203 GLY A C 1
ATOM 1650 O O . GLY A 1 203 ? 12.085 -11.607 -4.803 1.00 74.19 203 GLY A O 1
ATOM 1651 N N . ILE A 1 204 ? 11.576 -9.508 -4.288 1.00 77.06 204 ILE A N 1
ATOM 1652 C CA . ILE A 1 204 ? 10.327 -9.867 -3.598 1.00 77.06 204 ILE A CA 1
ATOM 1653 C C . ILE A 1 204 ? 9.138 -9.735 -4.555 1.00 77.06 204 ILE A C 1
ATOM 1655 O O . ILE A 1 204 ? 8.767 -8.635 -4.960 1.00 77.06 204 ILE A O 1
ATOM 1659 N N . GLY A 1 205 ? 8.494 -10.857 -4.871 1.00 82.06 205 GLY A N 1
ATOM 1660 C CA . GLY A 1 205 ? 7.200 -10.894 -5.545 1.00 82.06 205 GLY A CA 1
ATOM 1661 C C . GLY A 1 205 ? 6.050 -10.632 -4.569 1.00 82.06 205 GLY A C 1
ATOM 1662 O O . GLY A 1 205 ? 6.062 -11.120 -3.440 1.00 82.06 205 GLY A O 1
ATOM 1663 N N . TYR A 1 206 ? 5.030 -9.888 -5.003 1.00 86.75 206 TYR A N 1
ATOM 1664 C CA . TYR A 1 206 ? 3.815 -9.629 -4.220 1.00 86.75 206 TYR A CA 1
ATOM 1665 C C . TYR A 1 206 ? 2.590 -10.307 -4.848 1.00 86.75 206 TYR A C 1
ATOM 1667 O O . TYR A 1 206 ? 2.329 -10.156 -6.043 1.00 86.75 206 TYR A O 1
ATOM 1675 N N . ILE A 1 207 ? 1.806 -11.009 -4.027 1.00 88.69 207 ILE A N 1
ATOM 1676 C CA . ILE A 1 207 ? 0.513 -11.597 -4.390 1.00 88.69 207 ILE A CA 1
ATOM 1677 C C . ILE A 1 207 ? -0.592 -10.805 -3.687 1.00 88.69 207 ILE A C 1
ATOM 1679 O O . ILE A 1 207 ? -0.645 -10.739 -2.458 1.00 88.69 207 ILE A O 1
ATOM 1683 N N . SER A 1 208 ? -1.502 -10.217 -4.464 1.00 89.62 208 SER A N 1
ATOM 1684 C CA . SER A 1 208 ? -2.612 -9.434 -3.913 1.00 89.62 208 SER A CA 1
ATOM 1685 C C . SER A 1 208 ? -3.659 -10.309 -3.222 1.00 89.62 208 SER A C 1
ATOM 1687 O O . SER A 1 208 ? -3.820 -11.486 -3.545 1.00 89.62 208 SER A O 1
ATOM 1689 N N . GLU A 1 209 ? -4.437 -9.715 -2.313 1.00 92.25 209 GLU A N 1
ATOM 1690 C CA . GLU A 1 209 ? -5.492 -10.422 -1.570 1.00 92.25 209 GLU A CA 1
ATOM 1691 C C . GLU A 1 209 ? -6.493 -11.144 -2.484 1.00 92.25 209 GLU A C 1
ATOM 1693 O O . GLU A 1 209 ? -6.895 -12.270 -2.197 1.00 92.25 209 GLU A O 1
ATOM 1698 N N . ARG A 1 210 ? -6.836 -10.535 -3.627 1.00 90.50 210 ARG A N 1
ATOM 1699 C CA . ARG A 1 210 ? -7.695 -11.148 -4.652 1.00 90.50 210 ARG A CA 1
ATOM 1700 C C . ARG A 1 210 ? -7.158 -12.502 -5.108 1.00 90.50 210 ARG A C 1
ATOM 1702 O O . ARG A 1 210 ? -7.909 -13.468 -5.176 1.00 90.50 210 ARG A O 1
ATOM 1709 N N . TRP A 1 211 ? -5.866 -12.564 -5.413 1.00 89.94 211 TRP A N 1
ATOM 1710 C CA . TRP A 1 211 ? -5.215 -13.781 -5.888 1.00 89.94 211 TRP A CA 1
ATOM 1711 C C . TRP A 1 211 ? -5.023 -14.801 -4.776 1.00 89.94 211 TRP A C 1
ATOM 1713 O O . TRP A 1 211 ? -5.241 -15.988 -5.004 1.00 89.94 211 TRP A O 1
ATOM 1723 N N . VAL A 1 212 ? -4.703 -14.341 -3.564 1.00 91.75 212 VAL A N 1
ATOM 1724 C CA . VAL A 1 212 ? -4.647 -15.218 -2.393 1.00 91.75 212 VAL A CA 1
ATOM 1725 C C . VAL A 1 212 ? -5.984 -15.926 -2.187 1.00 91.75 212 VAL A C 1
ATOM 1727 O O . VAL A 1 212 ? -5.999 -17.144 -2.053 1.00 91.75 212 VAL A O 1
ATOM 1730 N N . ARG A 1 213 ? -7.108 -15.204 -2.232 1.00 91.31 213 ARG A N 1
ATOM 1731 C CA . ARG A 1 213 ? -8.445 -15.800 -2.082 1.00 91.31 213 ARG A CA 1
ATOM 1732 C C . ARG A 1 213 ? -8.809 -16.726 -3.233 1.00 91.31 213 ARG A C 1
ATOM 1734 O O . ARG A 1 213 ? -9.277 -17.829 -2.981 1.00 91.31 213 ARG A O 1
ATOM 1741 N N . ALA A 1 214 ? -8.562 -16.302 -4.472 1.00 90.19 214 ALA A N 1
ATOM 1742 C CA . ALA A 1 214 ? -8.885 -17.093 -5.658 1.00 90.19 214 ALA A CA 1
ATOM 1743 C C . ALA A 1 214 ? -8.161 -18.451 -5.677 1.00 90.19 214 ALA A C 1
ATOM 1745 O O . ALA A 1 214 ? -8.750 -19.456 -6.056 1.00 90.19 214 ALA A O 1
ATOM 1746 N N . MET A 1 215 ? -6.904 -18.487 -5.229 1.00 92.00 215 MET A N 1
ATOM 1747 C CA . MET A 1 215 ? -6.113 -19.719 -5.107 1.00 92.00 215 MET A CA 1
ATOM 1748 C C . MET A 1 215 ? -6.268 -20.414 -3.744 1.00 92.00 215 MET A C 1
ATOM 1750 O O . MET A 1 215 ? -5.704 -21.484 -3.522 1.00 92.00 215 MET A O 1
ATOM 1754 N N . GLY A 1 216 ? -6.981 -19.785 -2.808 1.00 91.56 216 GLY A N 1
ATOM 1755 C CA . GLY A 1 216 ? -7.097 -20.222 -1.424 1.00 91.56 216 GLY A CA 1
ATOM 1756 C C . GLY A 1 216 ? -5.770 -20.276 -0.665 1.00 91.56 216 GLY A C 1
ATOM 1757 O O . GLY A 1 216 ? -5.664 -21.119 0.213 1.00 91.56 216 GLY A O 1
ATOM 1758 N N . LEU A 1 217 ? -4.756 -19.464 -0.995 1.00 91.69 217 LEU A N 1
ATOM 1759 C CA . LEU A 1 217 ? -3.409 -19.568 -0.405 1.00 91.69 217 LEU A CA 1
ATOM 1760 C C . LEU A 1 217 ? -3.409 -19.354 1.117 1.00 91.69 217 LEU A C 1
ATOM 1762 O O . LEU A 1 217 ? -3.973 -18.387 1.634 1.00 91.69 217 LEU A O 1
ATOM 1766 N N . GLU A 1 218 ? -2.691 -20.224 1.816 1.00 91.06 218 GLU A N 1
ATOM 1767 C CA . GLU A 1 218 ? -2.380 -20.127 3.240 1.00 91.06 218 GLU A CA 1
ATOM 1768 C C . GLU A 1 218 ? -0.879 -19.877 3.450 1.00 91.06 218 GLU A C 1
ATOM 1770 O O . GLU A 1 218 ? -0.060 -20.102 2.559 1.00 91.06 218 GLU A O 1
ATOM 1775 N N . ASP A 1 219 ? -0.509 -19.381 4.632 1.00 90.31 219 ASP A N 1
ATOM 1776 C CA . ASP A 1 219 ? 0.893 -19.112 4.959 1.00 90.31 219 ASP A CA 1
ATOM 1777 C C . ASP A 1 219 ? 1.768 -20.373 4.850 1.00 90.31 219 ASP A C 1
ATOM 1779 O O . ASP A 1 219 ? 1.497 -21.419 5.449 1.00 90.31 219 ASP A O 1
ATOM 1783 N N . GLY A 1 220 ? 2.852 -20.252 4.091 1.00 89.94 220 GLY A N 1
ATOM 1784 C CA . GLY A 1 220 ? 3.798 -21.321 3.813 1.00 89.94 220 GLY A CA 1
ATOM 1785 C C . GLY A 1 220 ? 3.382 -22.288 2.702 1.00 89.94 220 GLY A C 1
ATOM 1786 O O . GLY A 1 220 ? 4.084 -23.281 2.507 1.00 89.94 220 GLY A O 1
ATOM 1787 N N . ASP A 1 221 ? 2.285 -22.030 1.984 1.00 92.69 221 ASP A N 1
ATOM 1788 C CA . ASP A 1 221 ? 1.966 -22.748 0.745 1.00 92.69 221 ASP A CA 1
ATOM 1789 C C . ASP A 1 221 ? 3.093 -22.596 -0.288 1.00 92.69 221 ASP A C 1
ATOM 1791 O O . ASP A 1 221 ? 3.779 -21.570 -0.349 1.00 92.69 221 ASP A O 1
ATOM 1795 N N . ILE A 1 222 ? 3.276 -23.617 -1.126 1.00 92.94 222 ILE A N 1
ATOM 1796 C CA . ILE A 1 222 ? 4.284 -23.603 -2.184 1.00 92.94 222 ILE A CA 1
ATOM 1797 C C . ILE A 1 222 ? 3.647 -23.129 -3.479 1.00 92.94 222 ILE A C 1
ATOM 1799 O O . ILE A 1 222 ? 2.693 -23.729 -3.980 1.00 92.94 222 ILE A O 1
ATOM 1803 N N . VAL A 1 223 ? 4.210 -22.072 -4.050 1.00 93.31 223 VAL A N 1
ATOM 1804 C CA . VAL A 1 223 ? 3.748 -21.458 -5.291 1.00 93.31 223 VAL A CA 1
ATOM 1805 C C . VAL A 1 223 ? 4.836 -21.482 -6.357 1.00 93.31 223 VAL A C 1
ATOM 1807 O O . VAL A 1 223 ? 6.031 -21.520 -6.062 1.00 93.31 223 VAL A O 1
ATOM 1810 N N . ARG A 1 224 ? 4.418 -21.436 -7.619 1.00 91.69 224 ARG A N 1
ATOM 1811 C CA . ARG A 1 224 ? 5.303 -21.341 -8.783 1.00 91.69 224 ARG A CA 1
ATOM 1812 C C . ARG A 1 224 ? 4.880 -20.164 -9.655 1.00 91.69 224 ARG A C 1
ATOM 1814 O O . ARG A 1 224 ? 3.692 -20.073 -9.969 1.00 91.69 224 ARG A O 1
ATOM 1821 N N . PRO A 1 225 ? 5.806 -19.291 -10.083 1.00 88.12 225 PRO A N 1
ATOM 1822 C CA . PRO A 1 225 ? 5.497 -18.276 -11.074 1.00 88.12 225 PRO A CA 1
ATOM 1823 C C . PRO A 1 225 ? 5.191 -18.953 -12.413 1.00 88.12 225 PRO A C 1
ATOM 1825 O O . PRO A 1 225 ? 5.980 -19.750 -12.919 1.00 88.12 225 PRO A O 1
ATOM 1828 N N . ILE A 1 226 ? 4.033 -18.641 -12.980 1.00 86.94 226 ILE A N 1
ATOM 1829 C CA . ILE A 1 226 ? 3.595 -19.118 -14.300 1.00 86.94 226 ILE A CA 1
ATOM 1830 C C . ILE A 1 226 ? 3.755 -18.046 -15.372 1.00 86.94 226 ILE A C 1
ATOM 1832 O O . ILE A 1 226 ? 3.870 -18.354 -16.555 1.00 86.94 226 ILE A O 1
ATOM 1836 N N . LYS A 1 227 ? 3.792 -16.780 -14.956 1.00 83.44 227 LYS A N 1
ATOM 1837 C CA . LYS A 1 227 ? 3.952 -15.649 -15.854 1.00 83.44 227 LYS A CA 1
ATOM 1838 C C . LYS A 1 227 ? 4.757 -14.569 -15.167 1.00 83.44 227 LYS A C 1
ATOM 1840 O O . LYS A 1 227 ? 4.466 -14.200 -14.032 1.00 83.44 227 LYS A O 1
ATOM 1845 N N . ARG A 1 228 ? 5.740 -14.046 -15.884 1.00 80.56 228 ARG A N 1
ATOM 1846 C CA . ARG A 1 228 ? 6.500 -12.861 -15.514 1.00 80.56 228 ARG A CA 1
ATOM 1847 C C . ARG A 1 228 ? 6.017 -11.741 -16.423 1.00 80.56 228 ARG A C 1
ATOM 1849 O O . ARG A 1 228 ? 6.244 -11.765 -17.627 1.00 80.56 228 ARG A O 1
ATOM 1856 N N . ILE A 1 229 ? 5.253 -10.820 -15.858 1.00 78.19 229 ILE A N 1
ATOM 1857 C CA . ILE A 1 229 ? 4.713 -9.661 -16.557 1.00 78.19 229 ILE A CA 1
ATOM 1858 C C . ILE A 1 229 ? 5.670 -8.509 -16.267 1.00 78.19 229 ILE A C 1
ATOM 1860 O O . ILE A 1 229 ? 5.729 -8.073 -15.114 1.00 78.19 229 ILE A O 1
ATOM 1864 N N . PRO A 1 230 ? 6.434 -8.019 -17.254 1.00 67.81 230 PRO A N 1
ATOM 1865 C CA . PRO A 1 230 ? 7.189 -6.793 -17.061 1.00 67.81 230 PRO A CA 1
ATOM 1866 C C . PRO A 1 230 ? 6.209 -5.689 -16.676 1.00 67.81 230 PRO A C 1
ATOM 1868 O O . PRO A 1 230 ? 5.170 -5.504 -17.316 1.00 67.81 230 PRO A O 1
ATOM 1871 N N . LEU A 1 231 ? 6.511 -4.992 -15.586 1.00 66.38 231 LEU A N 1
ATOM 1872 C CA . LEU A 1 231 ? 5.826 -3.743 -15.304 1.00 66.38 231 LEU A CA 1
ATOM 1873 C C . LEU A 1 231 ? 6.159 -2.780 -16.450 1.00 66.38 231 LEU A C 1
ATOM 1875 O O . LEU A 1 231 ? 7.254 -2.844 -17.021 1.00 66.38 231 LEU A O 1
ATOM 1879 N N . GLN A 1 232 ? 5.206 -1.918 -16.820 1.00 49.84 232 GLN A N 1
ATOM 1880 C CA . GLN A 1 232 ? 5.514 -0.831 -17.750 1.00 49.84 232 GLN A CA 1
ATOM 1881 C C . GLN A 1 232 ? 6.760 -0.099 -17.231 1.00 49.84 232 GLN A C 1
ATOM 1883 O O . GLN A 1 232 ? 6.906 0.064 -16.022 1.00 49.84 232 GLN A O 1
ATOM 1888 N N . GLU A 1 233 ? 7.660 0.270 -18.147 1.00 47.44 233 GLU A N 1
ATOM 1889 C CA . GLU A 1 233 ? 8.913 1.002 -17.872 1.00 47.44 233 GLU A CA 1
ATOM 1890 C C . GLU A 1 233 ? 10.117 0.151 -17.413 1.00 47.44 233 GLU A C 1
ATOM 1892 O O . GLU A 1 233 ? 11.196 0.697 -17.221 1.00 47.44 233 GLU A O 1
ATOM 1897 N N . GLY A 1 234 ? 10.013 -1.183 -17.317 1.00 52.06 234 GLY A N 1
ATOM 1898 C CA . GLY A 1 234 ? 11.189 -2.057 -17.114 1.00 52.06 234 GLY A CA 1
ATOM 1899 C C . GLY A 1 234 ? 11.788 -2.046 -15.697 1.00 52.06 234 GLY A C 1
ATOM 1900 O O . GLY A 1 234 ? 12.808 -2.684 -15.460 1.00 52.06 234 GLY A O 1
ATOM 1901 N N . ILE A 1 235 ? 11.128 -1.384 -14.739 1.00 50.16 235 ILE A N 1
ATOM 1902 C CA . ILE A 1 235 ? 11.584 -1.194 -13.342 1.00 50.16 235 ILE A CA 1
ATOM 1903 C C . ILE A 1 235 ? 11.235 -2.407 -12.444 1.00 50.16 235 ILE A C 1
ATOM 1905 O O . ILE A 1 235 ? 11.413 -2.400 -11.228 1.00 50.16 235 ILE A O 1
ATOM 1909 N N . GLY A 1 236 ? 10.734 -3.498 -13.022 1.00 57.12 236 GLY A N 1
ATOM 1910 C CA . GLY A 1 236 ? 10.483 -4.736 -12.292 1.00 57.12 236 GLY A CA 1
ATOM 1911 C C . GLY A 1 236 ? 9.468 -5.637 -12.973 1.00 57.12 236 GLY A C 1
ATOM 1912 O O . GLY A 1 236 ? 8.976 -5.362 -14.069 1.00 57.12 236 GLY A O 1
ATOM 1913 N N . PHE A 1 237 ? 9.127 -6.728 -12.295 1.00 68.88 237 PHE A N 1
ATOM 1914 C CA . PHE A 1 237 ? 8.210 -7.732 -12.814 1.00 68.88 237 PHE A CA 1
ATOM 1915 C C . PHE A 1 237 ? 7.092 -8.008 -11.819 1.00 68.88 237 PHE A C 1
ATOM 1917 O O . PHE A 1 237 ? 7.320 -8.195 -10.624 1.00 68.88 237 PHE A O 1
ATOM 1924 N N . ARG A 1 238 ? 5.869 -8.090 -12.335 1.00 71.38 238 ARG A N 1
ATOM 1925 C CA . ARG A 1 238 ? 4.749 -8.707 -11.639 1.00 71.38 238 ARG A CA 1
ATOM 1926 C C . ARG A 1 238 ? 4.706 -10.178 -12.011 1.00 71.38 238 ARG A C 1
ATOM 1928 O O . ARG A 1 238 ? 4.695 -10.523 -13.186 1.00 71.38 238 ARG A O 1
ATOM 1935 N N . TYR A 1 239 ? 4.619 -11.040 -11.012 1.00 78.19 239 TYR A N 1
ATOM 1936 C CA . TYR A 1 239 ? 4.483 -12.470 -11.237 1.00 78.19 239 TYR A CA 1
ATOM 1937 C C . TYR A 1 239 ? 3.022 -12.891 -11.068 1.00 78.19 239 TYR A C 1
ATOM 1939 O O . TYR A 1 239 ? 2.358 -12.493 -10.109 1.00 78.19 239 TYR A O 1
ATOM 1947 N N . GLU A 1 240 ? 2.517 -13.694 -11.999 1.00 84.88 240 GLU A N 1
ATOM 1948 C CA . GLU A 1 240 ? 1.352 -14.539 -11.746 1.00 84.88 240 GLU A CA 1
ATOM 1949 C C . GLU A 1 240 ? 1.862 -15.865 -11.198 1.00 84.88 240 GLU A C 1
ATOM 1951 O O . GLU A 1 240 ? 2.813 -16.442 -11.731 1.00 84.88 240 GLU A O 1
ATOM 1956 N N . PHE A 1 241 ? 1.232 -16.338 -10.130 1.00 88.81 241 PHE A N 1
ATOM 1957 C CA . PHE A 1 241 ? 1.611 -17.564 -9.448 1.00 88.81 241 PHE A CA 1
ATOM 1958 C C . PHE A 1 241 ? 0.491 -18.587 -9.560 1.00 88.81 241 PHE A C 1
ATOM 1960 O O . PHE A 1 241 ? -0.678 -18.216 -9.558 1.00 88.81 241 PHE A O 1
ATOM 1967 N N . ASN A 1 242 ? 0.864 -19.862 -9.580 1.00 91.31 242 ASN A N 1
ATOM 1968 C CA . ASN A 1 242 ? -0.034 -20.969 -9.286 1.00 91.31 242 ASN A CA 1
ATOM 1969 C C . ASN A 1 242 ? 0.383 -21.641 -7.983 1.00 91.31 242 ASN A C 1
ATOM 1971 O O . ASN A 1 242 ? 1.573 -21.789 -7.696 1.00 91.31 242 ASN A O 1
ATOM 1975 N N . LEU A 1 243 ? -0.612 -22.092 -7.225 1.00 92.75 243 LEU A N 1
ATOM 1976 C CA . LEU A 1 243 ? -0.416 -23.011 -6.112 1.00 92.75 243 LEU A CA 1
ATOM 1977 C C . LEU A 1 243 ? 0.088 -24.360 -6.646 1.00 92.75 243 LEU A C 1
ATOM 1979 O O . LEU A 1 243 ? -0.506 -24.928 -7.560 1.00 92.75 243 LEU A O 1
ATOM 1983 N N . VAL A 1 244 ? 1.176 -24.864 -6.066 1.00 92.88 244 VAL A N 1
ATOM 1984 C CA . VAL A 1 244 ? 1.761 -26.174 -6.391 1.00 92.88 244 VAL A CA 1
ATOM 1985 C C . VAL A 1 244 ? 1.472 -27.178 -5.289 1.00 92.88 244 VAL A C 1
ATOM 1987 O O . VAL A 1 244 ? 1.002 -28.277 -5.567 1.00 92.88 244 VAL A O 1
ATOM 1990 N N . GLU A 1 245 ? 1.735 -26.803 -4.039 1.00 92.62 245 GLU A N 1
ATOM 1991 C CA . GLU A 1 245 ? 1.524 -27.680 -2.893 1.00 92.62 245 GLU A CA 1
ATOM 1992 C C . GLU A 1 245 ? 0.923 -26.896 -1.731 1.00 92.62 245 GLU A C 1
ATOM 1994 O O . GLU A 1 245 ? 1.423 -25.840 -1.336 1.00 92.62 245 GLU A O 1
ATOM 1999 N N . LYS A 1 246 ? -0.153 -27.455 -1.170 1.00 92.12 246 LYS A N 1
ATOM 2000 C CA . LYS A 1 246 ? -0.695 -27.021 0.110 1.00 92.12 246 LYS A CA 1
ATOM 2001 C C . LYS A 1 246 ? 0.226 -27.448 1.228 1.00 92.12 246 LYS A C 1
ATOM 2003 O O . LYS A 1 246 ? 0.585 -28.622 1.331 1.00 92.12 246 LYS A O 1
ATOM 2008 N N . ARG A 1 247 ? 0.556 -26.519 2.113 1.00 81.81 247 ARG A N 1
ATOM 2009 C CA . ARG A 1 247 ? 1.355 -26.870 3.276 1.00 81.81 247 ARG A CA 1
ATOM 2010 C C . ARG A 1 247 ? 0.607 -27.882 4.148 1.00 81.81 247 ARG A C 1
ATOM 2012 O O . ARG A 1 247 ? -0.561 -27.702 4.476 1.00 81.81 247 ARG A O 1
ATOM 2019 N N . LYS A 1 248 ? 1.304 -28.943 4.568 1.00 71.50 248 LYS A N 1
ATOM 2020 C CA . LYS A 1 248 ? 0.722 -30.038 5.371 1.00 71.50 248 LYS A CA 1
ATOM 2021 C C . LYS A 1 248 ? 0.450 -29.663 6.832 1.00 71.50 248 LYS A C 1
ATOM 2023 O O . LYS A 1 248 ? -0.393 -30.282 7.470 1.00 71.50 248 LYS A O 1
ATOM 2028 N N . CYS A 1 249 ? 1.143 -28.649 7.354 1.00 60.75 249 CYS A N 1
ATOM 2029 C CA . CYS A 1 249 ? 0.987 -28.173 8.727 1.00 60.75 249 CYS A CA 1
ATOM 2030 C C . CYS A 1 249 ? 0.710 -26.671 8.733 1.00 60.75 249 CYS A C 1
ATOM 2032 O O . CYS A 1 249 ? 1.524 -25.895 8.229 1.00 60.75 249 CYS A O 1
ATOM 2034 N N . LYS A 1 250 ? -0.396 -26.261 9.362 1.00 60.75 250 LYS A N 1
ATOM 2035 C CA . LYS A 1 250 ? -0.672 -24.852 9.654 1.00 60.75 250 LYS A CA 1
ATOM 2036 C C . LYS A 1 250 ? 0.366 -24.363 10.659 1.00 60.75 250 LYS A C 1
ATOM 2038 O O . LYS A 1 250 ? 0.302 -24.721 11.833 1.00 60.75 250 LYS A O 1
ATOM 2043 N N . GLN A 1 251 ? 1.342 -23.573 10.217 1.00 59.75 251 GLN A N 1
ATOM 2044 C CA . GLN A 1 251 ? 2.053 -22.736 11.178 1.00 59.75 251 GLN A CA 1
ATOM 2045 C C . GLN A 1 251 ? 1.055 -21.728 11.755 1.00 59.75 251 GLN A C 1
ATOM 2047 O O . GLN A 1 251 ? 0.137 -21.312 11.042 1.00 59.75 251 GLN A O 1
ATOM 2052 N N . PRO A 1 252 ? 1.200 -21.339 13.031 1.00 59.09 252 PRO A N 1
ATOM 2053 C CA . PRO A 1 252 ? 0.390 -20.281 13.602 1.00 59.09 252 PRO A CA 1
ATOM 2054 C C . PRO A 1 252 ? 0.763 -18.968 12.911 1.00 59.09 252 PRO A C 1
ATOM 2056 O O . PRO A 1 252 ? 1.655 -18.242 13.345 1.00 59.09 252 PRO A O 1
ATOM 2059 N N . PHE A 1 253 ? 0.089 -18.668 11.805 1.00 65.81 253 PHE A N 1
ATOM 2060 C CA . PHE A 1 253 ? 0.112 -17.333 11.253 1.00 65.81 253 PHE A CA 1
ATOM 2061 C C . PHE A 1 253 ? -0.746 -16.463 12.164 1.00 65.81 253 PHE A C 1
ATOM 2063 O O . PHE A 1 253 ? -1.950 -16.680 12.291 1.00 65.81 253 PHE A O 1
ATOM 2070 N N . GLN A 1 254 ? -0.107 -15.509 12.839 1.00 79.50 254 GLN A N 1
ATOM 2071 C CA . GLN A 1 254 ? -0.743 -14.611 13.801 1.00 79.50 254 GLN A CA 1
ATOM 2072 C C . GLN A 1 254 ? -1.586 -13.553 13.078 1.00 79.50 254 GLN A C 1
ATOM 2074 O O . GLN A 1 254 ? -1.274 -12.365 13.127 1.00 79.50 254 GLN A O 1
ATOM 2079 N N . ARG A 1 255 ? -2.625 -13.983 12.361 1.00 86.81 255 ARG A N 1
ATOM 2080 C CA . ARG A 1 255 ? -3.620 -13.128 11.715 1.00 86.81 255 ARG A CA 1
ATOM 2081 C C . ARG A 1 255 ? -4.999 -13.625 12.085 1.00 86.81 255 ARG A C 1
ATOM 2083 O O . ARG A 1 255 ? -5.364 -14.755 11.774 1.00 86.81 255 ARG A O 1
ATOM 2090 N N . GLU A 1 256 ? -5.781 -12.730 12.649 1.00 87.31 256 GLU A N 1
ATOM 2091 C CA . GLU A 1 256 ? -7.206 -12.920 12.855 1.00 87.31 256 GLU A CA 1
ATOM 2092 C C . GLU A 1 256 ? -7.960 -12.231 11.714 1.00 87.31 256 GLU A C 1
ATOM 2094 O O . GLU A 1 256 ? -7.517 -11.208 11.181 1.00 87.31 256 GLU A O 1
ATOM 2099 N N . LEU A 1 257 ? -9.057 -12.851 11.283 1.00 87.50 257 LEU A N 1
ATOM 2100 C CA . LEU A 1 257 ? -9.916 -12.363 10.212 1.00 87.50 257 LEU A CA 1
ATOM 2101 C C . LEU A 1 257 ? -11.328 -12.216 10.755 1.00 87.50 257 LEU A C 1
ATOM 2103 O O . LEU A 1 257 ? -11.930 -13.186 11.202 1.00 87.50 257 LEU A O 1
ATOM 2107 N N . LEU A 1 258 ? -11.847 -11.007 10.641 1.00 87.94 258 LEU A N 1
ATOM 2108 C CA . LEU A 1 258 ? -13.246 -10.689 10.819 1.00 87.94 258 LEU A CA 1
ATOM 2109 C C . LEU A 1 258 ? -13.876 -10.619 9.436 1.00 87.94 258 LEU A C 1
ATOM 2111 O O . LEU A 1 258 ? -13.540 -9.746 8.632 1.00 87.94 258 LEU A O 1
ATOM 2115 N N . SER A 1 259 ? -14.748 -11.579 9.145 1.00 87.69 259 SER A N 1
ATOM 2116 C CA . SER A 1 259 ? -15.407 -11.682 7.849 1.00 87.69 259 SER A CA 1
ATOM 2117 C C . SER A 1 259 ? -16.787 -11.033 7.834 1.00 87.69 259 SER A C 1
ATOM 2119 O O . SER A 1 259 ? -17.567 -11.224 8.758 1.00 87.69 259 SER A O 1
ATOM 2121 N N . LYS A 1 260 ? -17.121 -10.357 6.731 1.00 87.69 260 LYS A N 1
ATOM 2122 C CA . LYS A 1 260 ? -18.441 -9.757 6.464 1.00 87.69 260 LYS A CA 1
ATOM 2123 C C . LYS A 1 260 ? -18.879 -8.712 7.499 1.00 87.69 260 LYS A C 1
ATOM 2125 O O . LYS A 1 260 ? -20.046 -8.648 7.882 1.00 87.69 260 LYS A O 1
ATOM 2130 N N . CYS A 1 261 ? -17.954 -7.860 7.918 1.00 86.69 261 CYS A N 1
ATOM 2131 C CA . CYS A 1 261 ? -18.261 -6.698 8.739 1.00 86.69 261 CYS A CA 1
ATOM 2132 C C . CYS A 1 261 ? -19.044 -5.665 7.920 1.00 86.69 261 CYS A C 1
ATOM 2134 O O . CYS A 1 261 ? -18.742 -5.461 6.744 1.00 86.69 261 CYS A O 1
ATOM 2136 N N . ARG A 1 262 ? -20.002 -4.967 8.535 1.00 88.12 262 ARG A N 1
ATOM 2137 C CA . ARG A 1 262 ? -20.763 -3.906 7.866 1.00 88.12 262 ARG A CA 1
ATOM 2138 C C . ARG A 1 262 ? -20.293 -2.539 8.340 1.00 88.12 262 ARG A C 1
ATOM 2140 O O . ARG A 1 262 ? -20.142 -2.309 9.538 1.00 88.12 262 ARG A O 1
ATOM 2147 N N . ILE A 1 263 ? -20.096 -1.617 7.403 1.00 88.44 263 ILE A N 1
ATOM 2148 C CA . ILE A 1 263 ? -19.784 -0.226 7.738 1.00 88.44 263 ILE A CA 1
ATOM 2149 C C . ILE A 1 263 ? -21.080 0.474 8.160 1.00 88.44 263 ILE A C 1
ATOM 2151 O O . ILE A 1 263 ? -22.019 0.591 7.372 1.00 88.44 263 ILE A O 1
ATOM 2155 N N . SER A 1 264 ? -21.136 0.924 9.408 1.00 84.50 264 SER A N 1
ATOM 2156 C CA . SER A 1 264 ? -22.225 1.719 9.972 1.00 84.50 264 SER A CA 1
ATOM 2157 C C . SER A 1 264 ? -22.048 3.208 9.651 1.00 84.50 264 SER A C 1
ATOM 2159 O O . SER A 1 264 ? -21.074 3.642 9.024 1.00 84.50 264 SER A O 1
ATOM 2161 N N . THR A 1 265 ? -23.005 4.028 10.074 1.00 75.75 265 THR A N 1
ATOM 2162 C CA . THR A 1 265 ? -22.868 5.488 10.025 1.00 75.75 265 THR A CA 1
ATOM 2163 C C . THR A 1 265 ? -21.682 5.945 10.886 1.00 75.75 265 THR A C 1
ATOM 2165 O O . THR A 1 265 ? -21.421 5.362 11.934 1.00 75.75 265 THR A O 1
ATOM 2168 N N . ASN A 1 266 ? -20.970 6.997 10.462 1.00 76.31 266 ASN A N 1
ATOM 2169 C CA . ASN A 1 266 ? -19.755 7.535 11.109 1.00 76.31 266 ASN A CA 1
ATOM 2170 C C . ASN A 1 266 ? -18.479 6.679 10.977 1.00 76.31 266 ASN A C 1
ATOM 2172 O O . ASN A 1 266 ? -17.603 6.765 11.832 1.00 76.31 266 ASN A O 1
ATOM 2176 N N . ASN A 1 267 ? -18.343 5.881 9.911 1.00 77.00 267 ASN A N 1
ATOM 2177 C CA . ASN A 1 267 ? -17.141 5.073 9.626 1.00 77.00 267 ASN A CA 1
ATOM 2178 C C . ASN A 1 267 ? -16.822 4.011 10.697 1.00 77.00 267 ASN A C 1
ATOM 2180 O O . ASN A 1 267 ? -15.703 3.499 10.757 1.00 77.00 267 ASN A O 1
ATOM 2184 N N . VAL A 1 268 ? -17.797 3.679 11.543 1.00 75.75 268 VAL A N 1
ATOM 2185 C CA . VAL A 1 268 ? -17.681 2.616 12.542 1.00 75.75 268 VAL A CA 1
ATOM 2186 C C . VAL A 1 268 ? -18.029 1.295 11.880 1.00 75.75 268 VAL A C 1
ATOM 2188 O O . VAL A 1 268 ? -19.048 1.186 11.203 1.00 75.75 268 VAL A O 1
ATOM 2191 N N . VAL A 1 269 ? -17.197 0.281 12.072 1.00 74.25 269 VAL A N 1
ATOM 2192 C CA . VAL A 1 269 ? -17.481 -1.066 11.586 1.00 74.25 269 VAL A CA 1
ATOM 2193 C C . VAL A 1 269 ? -18.168 -1.858 12.683 1.00 74.25 269 VAL A C 1
ATOM 2195 O O . VAL A 1 269 ? -17.611 -2.054 13.763 1.00 74.25 269 VAL A O 1
ATOM 2198 N N . GLU A 1 270 ? -19.368 -2.332 12.371 1.00 70.69 270 GLU A N 1
ATOM 2199 C CA . GLU A 1 270 ? -20.138 -3.234 13.215 1.00 70.69 270 GLU A CA 1
ATOM 2200 C C . GLU A 1 270 ? -19.974 -4.663 12.694 1.00 70.69 270 GLU A C 1
ATOM 2202 O O . GLU A 1 270 ? -20.060 -4.933 11.488 1.00 70.69 270 GLU A O 1
ATOM 2207 N N . PHE A 1 271 ? -19.699 -5.590 13.608 1.00 67.62 271 PHE A N 1
ATOM 2208 C CA . PHE A 1 271 ? -19.503 -6.991 13.270 1.00 67.62 271 PHE A CA 1
ATOM 2209 C C . PHE A 1 271 ? -20.740 -7.803 13.624 1.00 67.62 271 PHE A C 1
ATOM 2211 O O . PHE A 1 271 ? -21.146 -7.817 14.783 1.00 67.62 271 PHE A O 1
ATOM 2218 N N . TYR A 1 272 ? -21.293 -8.519 12.647 1.00 62.34 272 TYR A N 1
ATOM 2219 C CA . TYR A 1 272 ? -22.428 -9.413 12.851 1.00 62.34 272 TYR A CA 1
ATOM 2220 C C . TYR A 1 272 ? -22.042 -10.832 12.426 1.00 62.34 272 TYR A C 1
ATOM 2222 O O . TYR A 1 272 ? -21.781 -11.077 11.250 1.00 62.34 272 TYR A O 1
ATOM 2230 N N . GLU A 1 273 ? -22.067 -11.785 13.356 1.00 58.47 273 GLU A N 1
ATOM 2231 C CA . GLU A 1 273 ? -22.020 -13.218 13.048 1.00 58.47 273 GLU A CA 1
ATOM 2232 C C . GLU A 1 273 ? -23.368 -13.830 13.406 1.00 58.47 273 GLU A C 1
ATOM 2234 O O . GLU A 1 273 ? -23.866 -13.671 14.518 1.00 58.47 273 GLU A O 1
ATOM 2239 N N . ASN A 1 274 ? -24.017 -14.469 12.430 1.00 55.72 274 ASN A N 1
ATOM 2240 C CA . ASN A 1 274 ? -25.367 -15.029 12.577 1.00 55.72 274 ASN A CA 1
ATOM 2241 C C . ASN A 1 274 ? -26.420 -14.020 13.087 1.00 55.72 274 ASN A C 1
ATOM 2243 O O . ASN A 1 274 ? -27.374 -14.394 13.766 1.00 55.72 274 ASN A O 1
ATOM 2247 N N . GLY A 1 275 ? -26.254 -12.733 12.762 1.00 53.44 275 GLY A N 1
ATOM 2248 C CA . GLY A 1 275 ? -27.158 -11.664 13.201 1.00 53.44 275 GLY A CA 1
ATOM 2249 C C . GLY A 1 275 ? -26.945 -11.201 14.646 1.00 53.44 275 GLY A C 1
ATOM 2250 O O . GLY A 1 275 ? -27.726 -10.385 15.128 1.00 53.44 275 GLY A O 1
ATOM 2251 N N . GLN A 1 276 ? -25.901 -11.682 15.328 1.00 55.22 276 GLN A N 1
ATOM 2252 C CA . GLN A 1 276 ? -25.502 -11.219 16.654 1.00 55.22 276 GLN A CA 1
ATOM 2253 C C . GLN A 1 276 ? -24.196 -10.432 16.585 1.00 55.22 276 GLN A C 1
ATOM 2255 O O . GLN A 1 276 ? -23.289 -10.755 15.818 1.00 55.22 276 GLN A O 1
ATOM 2260 N N . GLU A 1 277 ? -24.118 -9.384 17.396 1.00 63.91 277 GLU A N 1
ATOM 2261 C CA . GLU A 1 277 ? -22.925 -8.560 17.524 1.00 63.91 277 GLU A CA 1
ATOM 2262 C C . GLU A 1 277 ? -21.820 -9.349 18.245 1.00 63.91 277 GLU A C 1
ATOM 2264 O O . GLU A 1 277 ? -22.031 -9.827 19.363 1.00 63.91 277 GLU A O 1
ATOM 2269 N N . ILE A 1 278 ? -20.653 -9.527 17.612 1.00 61.41 278 ILE A N 1
ATOM 2270 C CA . ILE A 1 278 ? -19.552 -10.275 18.240 1.00 61.41 278 ILE A CA 1
ATOM 2271 C C . ILE A 1 278 ? -18.854 -9.425 19.298 1.00 61.41 278 ILE A C 1
ATOM 2273 O O . ILE A 1 278 ? -18.465 -8.279 19.075 1.00 61.41 278 ILE A O 1
ATOM 2277 N N . ILE A 1 279 ? -18.598 -10.069 20.433 1.00 61.59 279 ILE A N 1
ATOM 2278 C CA . ILE A 1 279 ? -17.753 -9.579 21.513 1.00 61.59 279 ILE A CA 1
ATOM 2279 C C . ILE A 1 279 ? -16.369 -10.238 21.370 1.00 61.59 279 ILE A C 1
ATOM 2281 O O . ILE A 1 279 ? -16.235 -11.447 21.552 1.00 61.59 279 ILE A O 1
ATOM 2285 N N . LEU A 1 280 ? -15.329 -9.459 21.066 1.00 63.00 280 LEU A N 1
ATOM 2286 C CA . LEU A 1 280 ? -13.938 -9.930 21.034 1.00 63.00 280 LEU A CA 1
ATOM 2287 C C . LEU A 1 280 ? -13.300 -9.711 22.411 1.00 63.00 280 LEU A C 1
ATOM 2289 O O . LEU A 1 280 ? -13.370 -8.619 22.967 1.00 63.00 280 LEU A O 1
ATOM 2293 N N . ASN A 1 281 ? -12.671 -10.740 22.988 1.00 60.12 281 ASN A N 1
ATOM 2294 C CA . ASN A 1 281 ? -12.030 -10.664 24.314 1.00 60.12 281 ASN A CA 1
ATOM 2295 C C . ASN A 1 281 ? -12.947 -10.109 25.428 1.00 60.12 281 ASN A C 1
ATOM 2297 O O . ASN A 1 281 ? -12.515 -9.311 26.262 1.00 60.12 281 ASN A O 1
ATOM 2301 N N . ASN A 1 282 ? -14.224 -10.510 25.440 1.00 60.22 282 ASN A N 1
ATOM 2302 C CA . ASN A 1 282 ? -15.254 -10.016 26.368 1.00 60.22 282 ASN A CA 1
ATOM 2303 C C . ASN A 1 282 ? -15.519 -8.495 26.300 1.00 60.22 282 ASN A C 1
ATOM 2305 O O . ASN A 1 282 ? -16.112 -7.933 27.223 1.00 60.22 282 ASN A O 1
ATOM 2309 N N . LYS A 1 283 ? -15.121 -7.818 25.213 1.00 64.50 283 LYS A N 1
ATOM 2310 C CA . LYS A 1 283 ? -15.456 -6.416 24.944 1.00 64.50 283 LYS A CA 1
ATOM 2311 C C . LYS A 1 283 ? -16.071 -6.238 23.559 1.00 64.50 283 LYS A C 1
ATOM 2313 O O . LYS A 1 283 ? -15.733 -6.928 22.601 1.00 64.50 283 LYS A O 1
ATOM 2318 N N . LYS A 1 284 ? -16.992 -5.281 23.465 1.00 66.38 284 LYS A N 1
ATOM 2319 C CA . LYS A 1 284 ? -17.474 -4.774 22.183 1.00 66.38 284 LYS A CA 1
ATOM 2320 C C . LYS A 1 284 ? -16.345 -3.943 21.573 1.00 66.38 284 LYS A C 1
ATOM 2322 O O . LYS A 1 284 ? -16.065 -2.844 22.042 1.00 66.38 284 LYS A O 1
ATOM 2327 N N . GLU A 1 285 ? -15.648 -4.519 20.603 1.00 68.62 285 GLU A N 1
ATOM 2328 C CA . GLU A 1 285 ? -14.607 -3.835 19.835 1.00 68.62 285 GLU A CA 1
ATOM 2329 C C . GLU A 1 285 ? -15.276 -3.114 18.663 1.00 68.62 285 GLU A C 1
ATOM 2331 O O . GLU A 1 285 ? -15.993 -3.725 17.872 1.00 68.62 285 GLU A O 1
ATOM 2336 N N . THR A 1 286 ? -15.054 -1.807 18.555 1.00 73.31 286 THR A N 1
ATOM 2337 C CA . THR A 1 286 ? -15.480 -1.002 17.405 1.00 73.31 286 THR A CA 1
ATOM 2338 C C . THR A 1 286 ? -14.256 -0.565 16.624 1.00 73.31 286 THR A C 1
ATOM 2340 O O . THR A 1 286 ? -13.371 0.088 17.176 1.00 73.31 286 THR A O 1
ATOM 2343 N N . PHE A 1 287 ? -14.224 -0.879 15.331 1.00 84.19 287 PHE A N 1
ATOM 2344 C CA . PHE A 1 287 ? -13.157 -0.434 14.438 1.00 84.19 287 PHE A CA 1
ATOM 2345 C C . PHE A 1 287 ? -13.580 0.874 13.766 1.00 84.19 287 PHE A C 1
ATOM 2347 O O . PHE A 1 287 ? -14.604 0.915 13.085 1.00 84.19 287 PHE A O 1
ATOM 2354 N N . LEU A 1 288 ? -12.811 1.944 13.971 1.00 86.44 288 LEU A N 1
ATOM 2355 C CA . LEU A 1 288 ? -13.070 3.252 13.367 1.00 86.44 288 LEU A CA 1
ATOM 2356 C C . LEU A 1 288 ? -12.199 3.448 12.126 1.00 86.44 288 LEU A C 1
ATOM 2358 O O . LEU A 1 288 ? -11.002 3.708 12.262 1.00 86.44 288 LEU A O 1
ATOM 2362 N N . LEU A 1 289 ? -12.795 3.346 10.935 1.00 86.50 289 LEU A N 1
ATOM 2363 C CA . LEU A 1 289 ? -12.069 3.483 9.673 1.00 86.50 289 LEU A CA 1
ATOM 2364 C C . LEU A 1 289 ? -11.593 4.921 9.470 1.00 86.50 289 LEU A C 1
ATOM 2366 O O . LEU A 1 289 ? -12.369 5.878 9.551 1.00 86.50 289 LEU A O 1
ATOM 2370 N N . SER A 1 290 ? -10.312 5.069 9.137 1.00 85.12 290 SER A N 1
ATOM 2371 C CA . SER A 1 290 ? -9.754 6.373 8.783 1.00 85.12 290 SER A CA 1
ATOM 2372 C C . SER A 1 290 ? -10.346 6.890 7.469 1.00 85.12 290 SER A C 1
ATOM 2374 O O . SER A 1 290 ? -10.636 6.125 6.545 1.00 85.12 290 SER A O 1
ATOM 2376 N N . ASN A 1 291 ? -10.442 8.214 7.327 1.00 81.88 291 ASN A N 1
ATOM 2377 C CA . ASN A 1 291 ? -10.883 8.840 6.075 1.00 81.88 291 ASN A CA 1
ATOM 2378 C C . ASN A 1 291 ? -9.998 8.450 4.876 1.00 81.88 291 ASN A C 1
ATOM 2380 O O . ASN A 1 291 ? -10.488 8.357 3.750 1.00 81.88 291 ASN A O 1
ATOM 2384 N N . ASN A 1 292 ? -8.705 8.207 5.110 1.00 82.88 292 ASN A N 1
ATOM 2385 C CA . ASN A 1 292 ? -7.777 7.756 4.075 1.00 82.88 292 ASN A CA 1
ATOM 2386 C C . ASN A 1 292 ? -8.096 6.332 3.617 1.00 82.88 292 ASN A C 1
ATOM 2388 O O . ASN A 1 292 ? -8.119 6.069 2.416 1.00 82.88 292 ASN A O 1
ATOM 2392 N N . GLU A 1 293 ? -8.384 5.420 4.547 1.00 84.56 293 GLU A N 1
ATOM 2393 C CA . GLU A 1 293 ? -8.774 4.052 4.204 1.00 84.56 293 GLU A CA 1
ATOM 2394 C C . GLU A 1 293 ? -10.124 4.016 3.483 1.00 84.56 293 GLU A C 1
ATOM 2396 O O . GLU A 1 293 ? -10.229 3.355 2.447 1.00 84.56 293 GLU A O 1
ATOM 2401 N N . MET A 1 294 ? -11.094 4.813 3.952 1.00 88.25 294 MET A N 1
ATOM 2402 C CA . MET A 1 294 ? -12.389 4.990 3.292 1.00 88.25 294 MET A CA 1
ATOM 2403 C C . MET A 1 294 ? -12.220 5.423 1.831 1.00 88.25 294 MET A C 1
ATOM 2405 O O . MET A 1 294 ? -12.77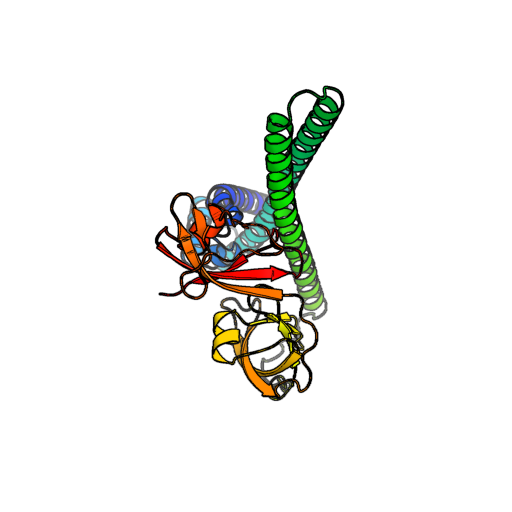0 4.797 0.931 1.00 88.25 294 MET A O 1
ATOM 2409 N N . LYS A 1 295 ? -11.397 6.447 1.572 1.00 87.62 295 LYS A N 1
ATOM 2410 C CA . LYS A 1 295 ? -11.130 6.938 0.210 1.00 87.62 295 LYS A CA 1
ATOM 2411 C C . LYS A 1 295 ? -10.372 5.925 -0.645 1.00 87.62 295 LYS A C 1
ATOM 2413 O O . LYS A 1 295 ? -10.767 5.666 -1.776 1.00 87.62 295 LYS A O 1
ATOM 2418 N N . ARG A 1 296 ? -9.291 5.339 -0.121 1.00 86.19 296 ARG A N 1
ATOM 2419 C CA . ARG A 1 296 ? -8.407 4.427 -0.872 1.00 86.19 296 ARG A CA 1
ATOM 2420 C C . ARG A 1 296 ? -9.133 3.173 -1.360 1.00 86.19 296 ARG A C 1
ATOM 2422 O O . ARG A 1 296 ? -8.768 2.621 -2.393 1.00 86.19 296 ARG A O 1
ATOM 2429 N N . LYS A 1 297 ? -10.111 2.696 -0.592 1.00 87.06 297 LYS A N 1
ATOM 2430 C CA . LYS A 1 297 ? -10.869 1.469 -0.870 1.00 87.06 297 LYS A CA 1
ATOM 2431 C C . LYS A 1 297 ? -12.287 1.753 -1.403 1.00 87.06 297 LYS A C 1
ATOM 2433 O O . LYS A 1 297 ? -13.055 0.807 -1.544 1.00 87.06 297 LYS A O 1
ATOM 2438 N N . ASP A 1 298 ? -12.612 3.022 -1.689 1.00 92.62 298 ASP A N 1
ATOM 2439 C CA . ASP A 1 298 ? -13.957 3.504 -2.062 1.00 92.62 298 ASP A CA 1
ATOM 2440 C C . ASP A 1 298 ? -15.056 2.926 -1.153 1.00 92.62 298 ASP A C 1
ATOM 2442 O O . ASP A 1 298 ? -16.035 2.339 -1.609 1.00 92.62 298 ASP A O 1
ATOM 2446 N N . LEU A 1 299 ? -14.850 3.012 0.160 1.00 92.56 299 LEU A N 1
ATOM 2447 C CA . LEU A 1 299 ? -15.777 2.487 1.158 1.00 92.56 299 LEU A CA 1
ATOM 2448 C C . LEU A 1 299 ? -16.866 3.507 1.480 1.00 92.56 299 LEU A C 1
ATOM 2450 O O . LEU A 1 299 ? -16.609 4.711 1.557 1.00 92.56 299 LEU A O 1
ATOM 2454 N N . LYS A 1 300 ? -18.079 3.016 1.723 1.00 92.50 300 LYS A N 1
ATOM 2455 C CA . LYS A 1 300 ? -19.256 3.809 2.086 1.00 92.50 300 LYS A CA 1
ATOM 2456 C C . LYS A 1 300 ? -20.048 3.114 3.196 1.00 92.50 300 LYS A C 1
ATOM 2458 O O . LYS A 1 300 ? -19.996 1.887 3.310 1.00 92.50 300 LYS A O 1
ATOM 2463 N N . PRO A 1 301 ? -20.803 3.867 4.018 1.00 91.06 301 PRO A N 1
ATOM 2464 C CA . PRO A 1 301 ? -21.762 3.267 4.937 1.00 91.06 301 PRO A CA 1
ATOM 2465 C C . PRO A 1 301 ? -22.692 2.302 4.197 1.00 91.06 301 PRO A C 1
ATOM 2467 O O . PRO A 1 301 ? -23.222 2.627 3.137 1.00 91.06 301 PRO A O 1
ATOM 2470 N N . GLY A 1 302 ? -22.882 1.116 4.764 1.00 88.81 302 GLY A N 1
ATOM 2471 C CA . GLY A 1 302 ? -23.627 0.019 4.160 1.00 88.81 302 GLY A CA 1
ATOM 2472 C C . GLY A 1 302 ? -22.760 -1.042 3.484 1.00 88.81 302 GLY A C 1
ATOM 2473 O O . GLY A 1 302 ? -23.231 -2.176 3.398 1.00 88.81 302 GLY A O 1
ATOM 2474 N N . ASP A 1 303 ? -21.524 -0.721 3.084 1.00 91.81 303 ASP A N 1
ATOM 2475 C CA . ASP A 1 303 ? -20.616 -1.688 2.462 1.00 91.81 303 ASP A CA 1
ATOM 2476 C C . ASP A 1 303 ? -20.288 -2.844 3.417 1.00 91.81 303 ASP A C 1
ATOM 2478 O O . ASP A 1 303 ? -20.194 -2.673 4.640 1.00 91.81 303 ASP A O 1
ATOM 2482 N N . ILE A 1 304 ? -20.077 -4.023 2.833 1.00 90.56 304 ILE A N 1
ATOM 2483 C CA . ILE A 1 304 ? -19.635 -5.223 3.540 1.00 90.56 304 ILE A CA 1
ATOM 2484 C C . ILE A 1 304 ? -18.150 -5.424 3.247 1.00 90.56 304 ILE A C 1
ATOM 2486 O O . ILE A 1 304 ? -17.718 -5.397 2.092 1.00 90.56 304 ILE A O 1
ATOM 2490 N N . ILE A 1 305 ? -17.360 -5.644 4.290 1.00 92.38 305 ILE A N 1
ATOM 2491 C CA . ILE A 1 305 ? -15.905 -5.753 4.214 1.00 92.38 305 ILE A CA 1
ATOM 2492 C C . ILE A 1 305 ? -15.384 -6.929 5.037 1.00 92.38 305 ILE A C 1
ATOM 2494 O O . ILE A 1 305 ? -16.056 -7.425 5.935 1.00 92.38 305 ILE A O 1
ATOM 2498 N N . ASP A 1 306 ? -14.157 -7.353 4.754 1.00 92.19 306 ASP A N 1
ATOM 2499 C CA . ASP A 1 306 ? -13.384 -8.168 5.688 1.00 92.19 306 ASP A CA 1
ATOM 2500 C C . ASP A 1 306 ? -12.258 -7.333 6.295 1.00 92.19 306 ASP A C 1
ATOM 2502 O O . ASP A 1 306 ? -11.562 -6.588 5.594 1.00 92.19 306 ASP A O 1
ATOM 2506 N N . ILE A 1 307 ? -12.030 -7.531 7.590 1.00 91.38 307 ILE A N 1
ATOM 2507 C CA . ILE A 1 307 ? -10.962 -6.893 8.354 1.00 91.38 307 ILE A CA 1
ATOM 2508 C C . ILE A 1 307 ? -9.985 -7.957 8.830 1.00 91.38 307 ILE A C 1
ATOM 2510 O O . ILE A 1 307 ? -10.388 -8.998 9.338 1.00 91.38 307 ILE A O 1
ATOM 2514 N N . ALA A 1 308 ? -8.690 -7.688 8.703 1.00 91.44 308 ALA A N 1
ATOM 2515 C CA . ALA A 1 308 ? -7.663 -8.542 9.283 1.00 91.44 308 ALA A CA 1
ATOM 2516 C C . ALA A 1 308 ? -6.731 -7.759 10.199 1.00 91.44 308 ALA A C 1
ATOM 2518 O O . ALA A 1 308 ? -6.409 -6.605 9.920 1.00 91.44 308 ALA A O 1
ATOM 2519 N N . PHE A 1 309 ? -6.247 -8.407 11.254 1.00 90.69 309 PHE A N 1
ATOM 2520 C CA . PHE A 1 309 ? -5.287 -7.827 12.192 1.00 90.69 309 PHE A CA 1
ATOM 2521 C C . PHE A 1 309 ? -4.335 -8.888 12.754 1.00 90.69 309 PHE A C 1
ATOM 2523 O O . PHE A 1 309 ? -4.645 -10.081 12.710 1.00 90.69 309 PHE A O 1
ATOM 2530 N N . PRO A 1 310 ? -3.157 -8.486 13.267 1.00 89.75 310 PRO A N 1
ATOM 2531 C CA . PRO A 1 310 ? -2.260 -9.408 13.944 1.00 89.75 310 PRO A CA 1
ATOM 2532 C C . PRO A 1 310 ? -2.893 -9.946 15.227 1.00 89.75 310 PRO A C 1
ATOM 2534 O O . PRO A 1 310 ? -3.521 -9.178 15.957 1.00 89.75 310 PRO A O 1
ATOM 2537 N N . SER A 1 311 ? -2.678 -11.223 15.543 1.00 86.38 311 SER A N 1
ATOM 2538 C CA . SER A 1 311 ? -3.287 -11.826 16.733 1.00 86.38 311 SER A CA 1
ATOM 2539 C C . SER A 1 311 ? -2.961 -11.055 18.013 1.00 86.38 311 SER A C 1
ATOM 2541 O O . SER A 1 311 ? -1.815 -10.657 18.246 1.00 86.38 311 SER A O 1
ATOM 2543 N N . GLY A 1 312 ? -3.989 -10.801 18.824 1.00 84.50 312 GLY A N 1
ATOM 2544 C CA . GLY A 1 312 ? -3.882 -9.987 20.042 1.00 84.50 312 GLY A CA 1
ATOM 2545 C C . GLY A 1 312 ? -3.632 -8.485 19.820 1.00 84.50 312 GLY A C 1
ATOM 2546 O O . GLY A 1 312 ? -3.372 -7.765 20.783 1.00 84.50 312 GLY A O 1
ATOM 2547 N N . LYS A 1 313 ? -3.690 -7.981 18.577 1.00 86.94 313 LYS A N 1
ATOM 2548 C CA . LYS A 1 313 ? -3.498 -6.556 18.243 1.00 86.94 313 LYS A CA 1
ATOM 2549 C C . LYS A 1 313 ? -4.616 -6.022 17.329 1.00 86.94 313 LYS A C 1
ATOM 2551 O O . LYS A 1 313 ? -4.315 -5.572 16.221 1.00 86.94 313 LYS A O 1
ATOM 2556 N N . PRO A 1 314 ? -5.885 -6.004 17.786 1.00 85.38 314 PRO A N 1
ATOM 2557 C CA . PRO A 1 314 ? -7.024 -5.543 16.982 1.00 85.38 314 PRO A CA 1
ATOM 2558 C C . PRO A 1 314 ? -6.892 -4.085 16.517 1.00 85.38 314 PRO A C 1
ATOM 2560 O O . PRO A 1 314 ? -7.330 -3.753 15.427 1.00 85.38 314 PRO A O 1
ATOM 2563 N N . HIS A 1 315 ? -6.185 -3.228 17.258 1.00 82.44 315 HIS A N 1
ATOM 2564 C CA . HIS A 1 315 ? -5.913 -1.840 16.860 1.00 82.44 315 HIS A CA 1
ATOM 2565 C C . HIS A 1 315 ? -5.028 -1.693 15.603 1.00 82.44 315 HIS A C 1
ATOM 2567 O O . HIS A 1 315 ? -4.989 -0.616 15.019 1.00 82.44 315 HIS A O 1
ATOM 2573 N N . LYS A 1 316 ? -4.312 -2.742 15.162 1.00 87.19 316 LYS A N 1
ATOM 2574 C CA . LYS A 1 316 ? -3.457 -2.724 13.951 1.00 87.19 316 LYS A CA 1
ATOM 2575 C C . LYS A 1 316 ? -4.141 -3.343 12.734 1.00 87.19 316 LYS A C 1
ATOM 2577 O O . LYS A 1 316 ? -3.506 -4.048 11.943 1.00 87.19 316 LYS A O 1
ATOM 2582 N N . TYR A 1 317 ? -5.444 -3.153 12.632 1.00 90.06 317 TYR A N 1
ATOM 2583 C CA . TYR A 1 317 ? -6.250 -3.774 11.599 1.00 90.06 317 TYR A CA 1
ATOM 2584 C C . TYR A 1 317 ? -6.070 -3.122 10.223 1.00 90.06 317 TYR A C 1
ATOM 2586 O O . TYR A 1 317 ? -5.540 -2.020 10.093 1.00 90.06 317 TYR A O 1
ATOM 2594 N N . LYS A 1 318 ? -6.510 -3.838 9.184 1.00 91.12 318 LYS A N 1
ATOM 2595 C CA . LYS A 1 318 ? -6.653 -3.334 7.814 1.00 91.12 318 LYS A CA 1
ATOM 2596 C C . LYS A 1 318 ? -7.922 -3.873 7.174 1.00 91.12 318 LYS A C 1
ATOM 2598 O O . LYS A 1 318 ? -8.269 -5.039 7.385 1.00 91.12 318 LYS A O 1
ATOM 2603 N N . VAL A 1 319 ? -8.549 -3.066 6.321 1.00 91.81 319 VAL A N 1
ATOM 2604 C CA . VAL A 1 319 ? -9.602 -3.539 5.416 1.00 91.81 319 VAL A CA 1
ATOM 2605 C C . VAL A 1 319 ? -8.960 -4.320 4.272 1.00 91.81 319 VAL A C 1
ATOM 2607 O O . VAL A 1 319 ? -8.314 -3.754 3.385 1.00 91.81 319 VAL A O 1
ATOM 2610 N N . VAL A 1 320 ? -9.127 -5.643 4.288 1.00 93.31 320 VAL A N 1
ATOM 2611 C CA . VAL A 1 320 ? -8.478 -6.543 3.321 1.00 93.31 320 VAL A CA 1
ATOM 2612 C C . VAL A 1 320 ? -9.360 -6.852 2.121 1.00 93.31 320 VAL A C 1
ATOM 2614 O O . VAL A 1 320 ? -8.845 -7.134 1.043 1.00 93.31 320 VAL A O 1
ATOM 2617 N N . TRP A 1 321 ? -10.680 -6.778 2.277 1.00 93.88 321 TRP A N 1
ATOM 2618 C CA . TRP A 1 321 ? -11.625 -7.080 1.207 1.00 93.88 321 TRP A CA 1
ATOM 2619 C C . TRP A 1 321 ? -12.865 -6.201 1.306 1.00 93.88 321 TRP A C 1
ATOM 2621 O O . TRP A 1 321 ? -13.321 -5.917 2.410 1.00 93.88 321 TRP A O 1
ATOM 2631 N N . LYS A 1 322 ? -13.411 -5.817 0.154 1.00 92.75 322 LYS A N 1
ATOM 2632 C CA . LYS A 1 322 ? -14.730 -5.204 0.003 1.00 92.75 322 LYS A CA 1
ATOM 2633 C C . LYS A 1 322 ? -15.563 -6.149 -0.860 1.00 92.75 322 LYS A C 1
ATOM 2635 O O . LYS A 1 322 ? -15.078 -6.585 -1.903 1.00 92.75 322 LYS A O 1
ATOM 2640 N N . TYR A 1 323 ? -16.759 -6.501 -0.405 1.00 89.31 323 TYR A N 1
ATOM 2641 C CA . TYR A 1 323 ? -17.718 -7.246 -1.218 1.00 89.31 323 TYR A CA 1
ATOM 2642 C C . TYR A 1 323 ? -18.476 -6.268 -2.120 1.00 89.31 323 TYR A C 1
ATOM 2644 O O . TYR A 1 323 ? -18.739 -5.138 -1.706 1.00 89.31 323 TYR A O 1
ATOM 2652 N N . GLU A 1 324 ? -18.754 -6.696 -3.350 1.00 81.50 324 GLU A N 1
ATOM 2653 C CA . GLU A 1 324 ? -19.542 -5.928 -4.325 1.00 81.50 324 GLU A CA 1
ATOM 2654 C C . GLU A 1 324 ? -21.035 -5.934 -3.998 1.00 81.50 324 GLU A C 1
ATOM 2656 O O . GLU A 1 324 ? -21.531 -6.982 -3.511 1.00 81.50 324 GLU A O 1
#

Sequence (324 aa):
MINGSDNEKFSASLRNVAGRITSSLVDKIFSPFLLGQVNLDTYISSVEGYTFIQEHFERNWPLSSHFEMSKQDTFRTIKKMVEDGLENRIVQILHVKLSTLLDQYRIALVEQKALTEDLKTNTVQLDILHKIHDVHTEMLEYAETIARIKIYLQAKNRLSELENENGTKEISYDYQTTSDDWQGKLYVFQRKIEGGNVDVADGIGYISERWVRAMGLEDGDIVRPIKRIPLQEGIGFRYEFNLVEKRKCKQPFQRELLSKCRISTNNVVEFYENGQEIILNNKKETFLLSNNEMKRKDLKPGDIIDIAFPSGKPHKYKVVWKYE

Foldseek 3Di:
DDPPVVVVVVVVLLLVLLLVLLVVCCVVCVVCVVVVNDDPVCLCPDPNVVVSLVVSCVVSPDPDPPDPDDPVRSSVVSSVSNVVSNLVVSLVVLVVVLVVLVVVLVVLVVVLVVCVVVPDDPVVNVVSVVVNVVSVVVNVVSVVVVVVSVVVVVVVVVVVVVVVVPPDDPDPPPVPDPDPPLAPDKWFWADDLFFTWTQGPVGIATGGNVLCVVQVDDGRFIKGFPDWDQDPPNPGTHTDIHGDGDDPDHDPQQKDKQFFWFQAPQQKTFGDDVNDTDADPNHRDIDRDDPSLCVVVVHDGGWTFMKMDGHPCSVRIHGRGTDD

Radius of gyration: 26.45 Å; chains: 1; bounding box: 65×60×71 Å